Protein 5BVR (pdb70)

Structure (mmCIF, N/CA/C/O backbone):
data_5BVR
#
_entry.id   5BVR
#
_cell.length_a   33.537
_cell.length_b   79.468
_cell.length_c   91.933
_cell.angle_alpha   90.000
_cell.angle_beta   90.000
_cell.angle_gamma   90.000
#
_symmetry.space_group_name_H-M   'P 21 21 21'
#
loop_
_entity.id
_entity.type
_entity.pdbx_description
1 polymer 'Alpha-actinin-like protein 1'
2 non-polymer 'ZINC ION'
3 water water
#
loop_
_atom_site.group_PDB
_atom_site.id
_atom_site.type_symbol
_atom_site.label_atom_id
_atom_site.label_alt_id
_atom_site.label_comp_id
_atom_site.label_asym_id
_atom_site.label_entity_id
_atom_site.label_seq_id
_atom_site.pdbx_PDB_ins_code
_atom_site.Cartn_x
_atom_site.Cartn_y
_atom_site.Cartn_z
_atom_site.occupancy
_atom_site.B_iso_or_equiv
_atom_site.auth_seq_id
_atom_site.auth_comp_id
_atom_site.auth_asym_id
_atom_site.auth_atom_id
_atom_site.pdbx_PDB_model_num
ATOM 1 N N . TRP A 1 8 ? 7.243 -20.283 6.338 1.00 38.66 6 TRP A N 1
ATOM 2 C CA . TRP A 1 8 ? 7.398 -19.890 7.736 1.00 39.36 6 TRP A CA 1
ATOM 3 C C . TRP A 1 8 ? 6.521 -18.675 8.042 1.00 32.59 6 TRP A C 1
ATOM 4 O O . TRP A 1 8 ? 6.388 -17.760 7.222 1.00 31.80 6 TRP A O 1
ATOM 24 N N . GLN A 1 9 ? 5.932 -18.671 9.237 1.00 28.39 7 GLN A N 1
ATOM 25 C CA . GLN A 1 9 ? 5.079 -17.568 9.678 1.00 23.97 7 GLN A CA 1
ATOM 26 C C . GLN A 1 9 ? 5.438 -17.119 11.092 1.00 22.02 7 GLN A C 1
ATOM 27 O O . GLN A 1 9 ? 5.737 -17.941 11.957 1.00 23.60 7 GLN A O 1
ATOM 41 N N . SER A 1 10 ? 5.409 -15.805 11.301 1.00 21.82 8 SER A N 1
ATOM 42 C CA . SER A 1 10 ? 5.764 -15.229 12.603 1.00 19.97 8 SER A CA 1
ATOM 43 C C . SER A 1 10 ? 4.713 -15.582 13.641 1.00 17.44 8 SER A C 1
ATOM 44 O O . SER A 1 10 ? 3.608 -16.021 13.314 1.00 19.97 8 SER A O 1
ATOM 52 N N . VAL A 1 11 ? 5.071 -15.385 14.904 1.00 18.53 9 VAL A N 1
ATOM 53 C CA . VAL A 1 11 ? 4.117 -15.573 15.991 1.00 16.97 9 VAL A CA 1
ATOM 54 C C . VAL A 1 11 ? 2.865 -14.742 15.775 1.00 20.75 9 VAL A C 1
ATOM 55 O O . VAL A 1 11 ? 1.758 -15.237 15.936 1.00 18.54 9 VAL A O 1
ATOM 68 N N . GLN A 1 12 ? 3.037 -13.485 15.409 1.00 17.23 10 GLN A N 1
ATOM 69 C CA . GLN A 1 12 ? 1.898 -12.622 15.227 1.00 15.62 10 GLN A CA 1
ATOM 70 C C . GLN A 1 12 ? 1.048 -13.066 14.048 1.00 17.34 10 GLN A C 1
ATOM 71 O O . GLN A 1 12 ? -0.181 -13.044 14.130 1.00 17.63 10 GLN A O 1
ATOM 85 N N . ASN A 1 13 ? 1.688 -13.427 12.936 1.00 18.29 11 ASN A N 1
ATOM 86 C CA . ASN A 1 13 ? 0.972 -13.954 11.800 1.00 18.58 11 ASN A CA 1
ATOM 87 C C . ASN A 1 13 ? 0.116 -15.146 12.240 1.00 15.72 11 ASN A C 1
ATOM 88 O O . ASN A 1 13 ? -1.115 -15.172 12.007 1.00 17.83 11 ASN A O 1
ATOM 99 N N . ARG A 1 14 ? 0.730 -16.100 12.922 1.00 16.85 12 ARG A N 1
ATOM 100 C CA . ARG A 1 14 ? 0.029 -17.304 13.290 1.00 18.31 12 ARG A CA 1
ATOM 101 C C . ARG A 1 14 ? -1.072 -17.006 14.289 1.00 17.95 12 ARG A C 1
ATOM 102 O O . ARG A 1 14 ? -2.167 -17.544 14.180 1.00 19.52 12 ARG A O 1
ATOM 123 N N . THR A 1 15 ? -0.803 -16.128 15.242 1.00 16.73 13 THR A N 1
ATOM 124 C CA . THR A 1 15 ? -1.790 -15.826 16.269 1.00 16.61 13 THR A CA 1
ATOM 125 C C . THR A 1 15 ? -2.988 -15.100 15.685 1.00 16.54 13 THR A C 1
ATOM 126 O O . THR A 1 15 ? -4.153 -15.427 15.989 1.00 16.96 13 THR A O 1
ATOM 137 N N . PHE A 1 16 ? -2.713 -14.107 14.855 1.00 16.28 14 PHE A N 1
ATOM 138 C CA . PHE A 1 16 ? -3.778 -13.365 14.186 1.00 16.95 14 PHE A CA 1
ATOM 139 C C . PHE A 1 16 ? -4.589 -14.266 13.266 1.00 17.30 14 PHE A C 1
ATOM 140 O O . PHE A 1 16 ? -5.797 -14.089 13.168 1.00 16.75 14 PHE A O 1
ATOM 157 N N . THR A 1 17 ? -3.937 -15.203 12.586 1.00 17.35 15 THR A N 1
ATOM 158 C CA . THR A 1 17 ? -4.651 -16.158 11.734 1.00 16.48 15 THR A CA 1
ATOM 159 C C . THR A 1 17 ? -5.579 -17.009 12.583 1.00 17.55 15 THR A C 1
ATOM 160 O O . THR A 1 17 ? -6.745 -17.202 12.244 1.00 18.89 15 THR A O 1
ATOM 171 N N . LYS A 1 18 ? -5.083 -17.509 13.710 1.00 18.28 16 LYS A N 1
ATOM 172 C CA . LYS A 1 18 ? -5.915 -18.334 14.575 1.00 19.17 16 LYS A CA 1
ATOM 173 C C . LYS A 1 18 ? -7.104 -17.521 15.125 1.00 20.03 16 LYS A C 1
ATOM 174 O O . LYS A 1 18 ? -8.235 -18.037 15.181 1.00 21.06 16 LYS A O 1
ATOM 193 N N . TRP A 1 19 ? -6.870 -16.258 15.491 1.00 18.69 17 TRP A N 1
ATOM 194 C CA . TRP A 1 19 ? -7.934 -15.385 15.974 1.00 17.34 17 TRP A CA 1
ATOM 195 C C . TRP A 1 19 ? -9.002 -15.215 14.872 1.00 16.51 17 TRP A C 1
ATOM 196 O O . TRP A 1 19 ? -10.195 -15.390 15.123 1.00 18.58 17 TRP A O 1
ATOM 217 N N . PHE A 1 20 ? -8.543 -14.924 13.665 1.00 16.10 18 PHE A N 1
ATOM 218 C CA . PHE A 1 20 ? -9.416 -14.714 12.499 1.00 16.25 18 PHE A CA 1
ATOM 219 C C . PHE A 1 20 ? -10.285 -15.964 12.334 1.00 18.80 18 PHE A C 1
ATOM 220 O O . PHE A 1 20 ? -11.511 -15.870 12.161 1.00 20.40 18 PHE A O 1
ATOM 237 N N . ASN A 1 21 ? -9.657 -17.132 12.407 1.00 18.86 19 ASN A N 1
ATOM 238 C CA . ASN A 1 21 ? -10.372 -18.390 12.222 1.00 20.21 19 ASN A CA 1
ATOM 239 C C . ASN A 1 21 ? -11.360 -18.724 13.321 1.00 22.27 19 ASN A C 1
ATOM 240 O O . ASN A 1 21 ? -12.410 -19.312 13.027 1.00 24.69 19 ASN A O 1
ATOM 251 N N . THR A 1 22 ? -11.079 -18.360 14.573 1.00 22.59 20 THR A N 1
ATOM 252 C CA . THR A 1 22 ? -12.096 -18.548 15.608 1.00 22.22 20 THR A CA 1
ATOM 253 C C . THR A 1 22 ? -13.388 -17.792 15.265 1.00 26.80 20 THR A C 1
ATOM 254 O O . THR A 1 22 ? -14.485 -18.241 15.576 1.00 24.50 20 THR A O 1
ATOM 265 N N . LYS A 1 23 ? -13.261 -16.637 14.623 1.00 24.06 21 LYS A N 1
ATOM 266 C CA . LYS A 1 23 ? -14.427 -15.870 14.229 1.00 24.61 21 LYS A CA 1
ATOM 267 C C . LYS A 1 23 ? -15.140 -16.514 13.028 1.00 21.44 21 LYS A C 1
ATOM 268 O O . LYS A 1 23 ? -16.361 -16.779 13.067 1.00 23.15 21 LYS A O 1
ATOM 287 N N . LEU A 1 24 ? -14.384 -16.790 11.974 1.00 21.20 22 LEU A N 1
ATOM 288 C CA . LEU A 1 24 ? -14.942 -17.420 10.782 1.00 19.65 22 LEU A CA 1
ATOM 289 C C . LEU A 1 24 ? -15.617 -18.756 11.097 1.00 25.38 22 LEU A C 1
ATOM 290 O O . LEU A 1 24 ? -16.683 -19.052 10.552 1.00 27.17 22 LEU A O 1
ATOM 306 N N . SER A 1 25 ? -14.999 -19.565 11.955 1.00 25.83 23 SER A N 1
ATOM 307 C CA . SER A 1 25 ? -15.548 -20.880 12.285 1.00 29.92 23 SER A CA 1
ATOM 308 C C . SER A 1 25 ? -16.867 -20.775 13.032 1.00 40.68 23 SER A C 1
ATOM 309 O O . SER A 1 25 ? -17.660 -21.719 13.033 1.00 42.17 23 SER A O 1
ATOM 317 N N . SER A 1 26 ? -17.120 -19.629 13.651 1.00 31.75 24 SER A N 1
ATOM 318 C CA . SER A 1 26 ? -18.389 -19.432 14.342 1.00 37.03 24 SER A CA 1
ATOM 319 C C . SER A 1 26 ? -19.578 -19.438 13.364 1.00 45.58 24 SER A C 1
ATOM 320 O O . SER A 1 26 ? -20.735 -19.493 13.785 1.00 49.65 24 SER A O 1
ATOM 328 N N . ARG A 1 27 ? -19.287 -19.403 12.064 1.00 38.98 25 ARG A N 1
ATOM 329 C CA . ARG A 1 27 ? -20.313 -19.489 11.023 1.00 37.12 25 ARG A CA 1
ATOM 330 C C . ARG A 1 27 ? -19.938 -20.514 9.950 1.00 37.23 25 ARG A C 1
ATOM 331 O O . ARG A 1 27 ? -20.402 -20.434 8.810 1.00 36.17 25 ARG A O 1
ATOM 352 N N . ASP A 1 28 ? -19.103 -21.478 10.333 1.00 38.41 26 ASP A N 1
ATOM 353 C CA . ASP A 1 28 ? -18.707 -22.569 9.443 1.00 45.14 26 ASP A CA 1
ATOM 354 C C . ASP A 1 28 ? -18.155 -22.064 8.122 1.00 41.15 26 ASP A C 1
ATOM 355 O O . ASP A 1 28 ? -18.370 -22.680 7.072 1.00 37.14 26 ASP A O 1
ATOM 363 N N . LEU A 1 29 ? -17.457 -20.933 8.166 1.00 34.38 27 LEU A N 1
ATOM 364 C CA . LEU A 1 29 ? -16.867 -20.359 6.962 1.00 34.61 27 LEU A CA 1
ATOM 365 C C . LEU A 1 29 ? -15.487 -20.967 6.728 1.00 34.17 27 LEU A C 1
ATOM 366 O O . LEU A 1 29 ? -14.882 -21.482 7.667 1.00 32.53 27 LEU A O 1
ATOM 382 N N . PRO A 1 30 ? -14.993 -20.914 5.479 1.00 32.83 28 PRO A N 1
ATOM 383 C CA . PRO A 1 30 ? -13.660 -21.457 5.196 1.00 37.28 28 PRO A CA 1
ATOM 384 C C . PRO A 1 30 ? -12.599 -20.693 5.970 1.00 36.30 28 PRO A C 1
ATOM 385 O O . PRO A 1 30 ? -12.792 -19.515 6.244 1.00 30.24 28 PRO A O 1
ATOM 396 N N . SER A 1 31 ? -11.511 -21.367 6.320 1.00 29.03 29 SER A N 1
ATOM 397 C CA . SER A 1 31 ? -10.441 -20.745 7.095 1.00 28.14 29 SER A CA 1
ATOM 398 C C . SER A 1 31 ? -9.405 -19.983 6.276 1.00 24.73 29 SER A C 1
ATOM 399 O O . SER A 1 31 ? -9.240 -20.154 5.067 1.00 28.66 29 SER A O 1
ATOM 407 N N . VAL A 1 32 ? -8.700 -19.123 6.994 1.00 20.49 30 VAL A N 1
ATOM 408 C CA . VAL A 1 32 ? -7.506 -18.481 6.504 1.00 21.60 30 VAL A CA 1
ATOM 409 C C . VAL A 1 32 ? -6.342 -19.430 6.787 1.00 20.73 30 VAL A C 1
ATOM 410 O O . VAL A 1 32 ? -6.202 -19.914 7.911 1.00 23.60 30 VAL A O 1
ATOM 423 N N . PHE A 1 33 ? -5.516 -19.668 5.777 1.00 23.48 31 PHE A N 1
ATOM 424 C CA . PHE A 1 33 ? -4.297 -20.460 5.955 1.00 27.41 31 PHE A CA 1
ATOM 425 C C . PHE A 1 33 ? -3.054 -19.611 5.736 1.00 27.29 31 PHE A C 1
ATOM 426 O O . PHE A 1 33 ? -2.000 -19.867 6.333 1.00 27.76 31 PHE A O 1
ATOM 443 N N . ASP A 1 34 ? -3.187 -18.589 4.899 1.00 21.96 32 ASP A N 1
ATOM 444 C CA . ASP A 1 34 ? -2.077 -17.713 4.545 1.00 23.80 32 ASP A CA 1
ATOM 445 C C . ASP A 1 34 ? -2.585 -16.299 4.334 1.00 25.48 32 ASP A C 1
ATOM 446 O O . ASP A 1 34 ? -3.227 -15.999 3.317 1.00 24.81 32 ASP A O 1
ATOM 455 N N . LEU A 1 35 ? -2.313 -15.430 5.304 1.00 25.78 33 LEU A N 1
ATOM 456 C CA . LEU A 1 35 ? -2.784 -14.052 5.226 1.00 23.75 33 LEU A CA 1
ATOM 457 C C . LEU A 1 35 ? -2.198 -13.273 4.055 1.00 25.83 33 LEU A C 1
ATOM 458 O O . LEU A 1 35 ? -2.718 -12.212 3.722 1.00 30.53 33 LEU A O 1
ATOM 474 N N . ARG A 1 36 ? -1.151 -13.786 3.424 1.00 33.82 34 ARG A N 1
ATOM 475 C CA . ARG A 1 36 ? -0.599 -13.123 2.244 1.00 34.25 34 ARG A CA 1
ATOM 476 C C . ARG A 1 36 ? -1.530 -13.240 1.055 1.00 40.34 34 ARG A C 1
ATOM 477 O O . ARG A 1 36 ? -1.530 -12.376 0.175 1.00 45.06 34 ARG A O 1
ATOM 497 N N . LYS A 1 37 ? -2.316 -14.310 1.024 1.00 27.10 35 LYS A N 1
ATOM 498 C CA . LYS A 1 37 ? -3.098 -14.631 -0.161 1.00 24.41 35 LYS A CA 1
ATOM 499 C C . LYS A 1 37 ? -4.592 -14.699 0.093 1.00 22.99 35 LYS A C 1
ATOM 500 O O . LYS A 1 37 ? -5.386 -14.335 -0.773 1.00 26.91 35 LYS A O 1
ATOM 518 N N . ASP A 1 38 ? -4.983 -15.154 1.283 1.00 23.12 36 ASP A N 1
ATOM 519 C CA . ASP A 1 38 ? -6.368 -15.595 1.478 1.00 22.01 36 ASP A CA 1
ATOM 520 C C . ASP A 1 38 ? -7.374 -14.463 1.697 1.00 24.56 36 ASP A C 1
ATOM 521 O O . ASP A 1 38 ? -8.576 -14.707 1.710 1.00 26.13 36 ASP A O 1
ATOM 530 N N . LEU A 1 39 ? -6.898 -13.236 1.874 1.00 19.84 37 LEU A N 1
ATOM 531 C CA . LEU A 1 39 ? -7.790 -12.085 2.006 1.00 20.42 37 LEU A CA 1
ATOM 532 C C . LEU A 1 39 ? -7.890 -11.280 0.719 1.00 19.49 37 LEU A C 1
ATOM 533 O O . LEU A 1 39 ? -8.614 -10.299 0.679 1.00 19.79 37 LEU A O 1
ATOM 549 N N . SER A 1 40 ? -7.140 -11.670 -0.302 1.00 21.88 38 SER A N 1
ATOM 550 C CA . SER A 1 40 ? -6.990 -10.844 -1.494 1.00 20.36 38 SER A CA 1
ATOM 551 C C . SER A 1 40 ? -8.262 -10.533 -2.245 1.00 21.19 38 SER A C 1
ATOM 552 O O . SER A 1 40 ? -8.336 -9.475 -2.847 1.00 23.41 38 SER A O 1
ATOM 560 N N . ASP A 1 41 ? -9.269 -11.401 -2.177 1.00 19.48 39 ASP A N 1
ATOM 561 C CA . ASP A 1 41 ? -10.526 -11.124 -2.883 1.00 21.25 39 ASP A CA 1
ATOM 562 C C . ASP A 1 41 ? -11.570 -10.399 -2.038 1.00 19.49 39 ASP A C 1
ATOM 563 O O . ASP A 1 41 ? -12.695 -10.148 -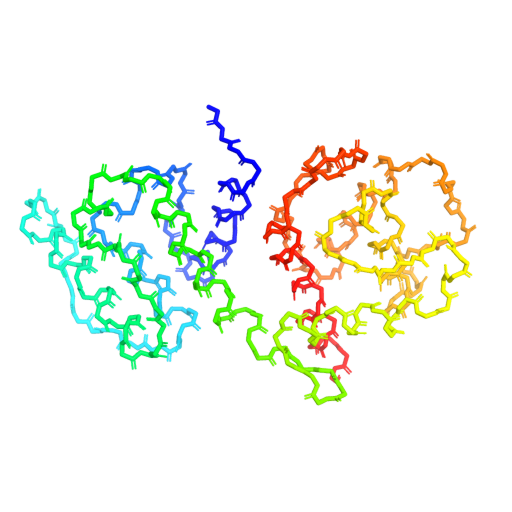2.499 1.00 19.95 39 ASP A O 1
ATOM 572 N N . GLY A 1 42 ? -11.211 -10.074 -0.799 1.00 18.15 40 GLY A N 1
ATOM 573 C CA . GLY A 1 42 ? -12.065 -9.278 0.065 1.00 19.64 40 GLY A CA 1
ATOM 574 C C . GLY A 1 42 ? -13.156 -10.021 0.806 1.00 18.14 40 GLY A C 1
ATOM 575 O O . GLY A 1 42 ? -13.744 -9.448 1.730 1.00 17.68 40 GLY A O 1
ATOM 579 N N . ILE A 1 43 ? -13.426 -11.272 0.445 1.00 18.48 41 ILE A N 1
ATOM 580 C CA . ILE A 1 43 ? -14.621 -11.943 0.956 1.00 17.93 41 ILE A CA 1
ATOM 581 C C . ILE A 1 43 ? -14.484 -12.276 2.449 1.00 18.65 41 ILE A C 1
ATOM 582 O O . ILE A 1 43 ? -15.393 -12.006 3.228 1.00 19.98 41 ILE A O 1
ATOM 598 N N . LEU A 1 44 ? -13.361 -12.871 2.846 1.00 17.94 42 LEU A N 1
ATOM 599 C CA . LEU A 1 44 ? -13.215 -13.269 4.248 1.00 18.21 42 LEU A CA 1
ATOM 600 C C . LEU A 1 44 ? -13.110 -12.058 5.161 1.00 18.70 42 LEU A C 1
ATOM 601 O O . LEU A 1 44 ? -13.565 -12.093 6.311 1.00 18.76 42 LEU A O 1
ATOM 617 N N . LEU A 1 45 ? -12.524 -10.977 4.659 1.00 18.52 43 LEU A N 1
ATOM 618 C CA . LEU A 1 45 ? -12.492 -9.742 5.429 1.00 18.03 43 LEU A CA 1
ATOM 619 C C . LEU A 1 45 ? -13.909 -9.206 5.646 1.00 16.59 43 LEU A C 1
ATOM 620 O O . LEU A 1 45 ? -14.296 -8.856 6.751 1.00 17.96 43 LEU A O 1
ATOM 636 N N . ILE A 1 46 ? -14.718 -9.166 4.599 1.00 16.89 44 ILE A N 1
ATOM 637 C CA . ILE A 1 46 ? -16.095 -8.729 4.770 1.00 18.66 44 ILE A CA 1
ATOM 638 C C . ILE A 1 46 ? -16.832 -9.608 5.764 1.00 19.08 44 ILE A C 1
ATOM 639 O O . ILE A 1 46 ? -17.512 -9.102 6.665 1.00 20.72 44 ILE A O 1
ATOM 655 N N . GLN A 1 47 ? -16.702 -10.919 5.606 1.00 20.48 45 GLN A N 1
ATOM 656 C CA . GLN A 1 47 ? -17.371 -11.841 6.507 1.00 22.94 45 GLN A CA 1
ATOM 657 C C . GLN A 1 47 ? -16.878 -11.673 7.950 1.00 20.33 45 GLN A C 1
ATOM 658 O O . GLN A 1 47 ? -17.694 -11.668 8.881 1.00 22.67 45 GLN A O 1
ATOM 672 N N . LEU A 1 48 ? -15.573 -11.535 8.152 1.00 18.22 46 LEU A N 1
ATOM 673 C CA . LEU A 1 48 ? -15.042 -11.238 9.487 1.00 16.87 46 LEU A CA 1
ATOM 674 C C . LEU A 1 48 ? -15.736 -10.016 10.097 1.00 20.52 46 LEU A C 1
ATOM 675 O O . LEU A 1 48 ? -16.188 -10.044 11.250 1.00 21.23 46 LEU A O 1
ATOM 691 N N . LEU A 1 49 ? -15.834 -8.942 9.323 1.00 18.56 47 LEU A N 1
ATOM 692 C CA . LEU A 1 49 ? -16.398 -7.694 9.813 1.00 19.95 47 LEU A CA 1
ATOM 693 C C . LEU A 1 49 ? -17.865 -7.855 10.209 1.00 21.98 47 LEU A C 1
ATOM 694 O O . LEU A 1 49 ? -18.301 -7.305 11.217 1.00 24.25 47 LEU A O 1
ATOM 710 N N . GLU A 1 50 ? -18.617 -8.631 9.442 1.00 18.50 48 GLU A N 1
ATOM 711 C CA . GLU A 1 50 ? -20.013 -8.886 9.786 1.00 23.61 48 GLU A CA 1
ATOM 712 C C . GLU A 1 50 ? -20.096 -9.582 11.142 1.00 25.49 48 GLU A C 1
ATOM 713 O O . GLU A 1 50 ? -20.956 -9.260 11.963 1.00 26.06 48 GLU A O 1
ATOM 725 N N . ILE A 1 51 ? -19.175 -10.509 11.374 1.00 21.21 49 ILE A N 1
ATOM 726 C CA . ILE A 1 51 ? -19.149 -11.307 12.593 1.00 21.37 49 ILE A CA 1
ATOM 727 C C . ILE A 1 51 ? -18.757 -10.483 13.813 1.00 22.06 49 ILE A C 1
ATOM 728 O O . ILE A 1 51 ? -19.475 -10.459 14.828 1.00 28.35 49 ILE A O 1
ATOM 744 N N . ILE A 1 52 ? -17.610 -9.821 13.749 1.00 20.59 50 ILE A N 1
ATOM 745 C CA . ILE A 1 52 ? -17.123 -9.091 14.916 1.00 20.61 50 ILE A CA 1
ATOM 746 C C . ILE A 1 52 ? -17.857 -7.767 15.116 1.00 25.40 50 ILE A C 1
ATOM 747 O O . ILE A 1 52 ? -17.918 -7.255 16.241 1.00 26.95 50 ILE A O 1
ATOM 763 N N . GLY A 1 53 ? -18.401 -7.222 14.036 1.00 23.50 51 GLY A N 1
ATOM 764 C CA . GLY A 1 53 ? -19.146 -5.976 14.072 1.00 25.53 51 GLY A CA 1
ATOM 765 C C . GLY A 1 53 ? -20.648 -6.147 14.288 1.00 26.11 51 GLY A C 1
ATOM 766 O O . GLY A 1 53 ? -21.337 -5.158 14.498 1.00 31.03 51 GLY A O 1
ATOM 770 N N . ASP A 1 54 ? -21.144 -7.383 14.218 1.00 24.26 52 ASP A N 1
ATOM 771 C CA . ASP A 1 54 ? -22.579 -7.669 14.403 1.00 26.27 52 ASP A CA 1
ATOM 772 C C . ASP A 1 54 ? -23.411 -6.830 13.446 1.00 27.31 52 ASP A C 1
ATOM 773 O O . ASP A 1 54 ? -24.400 -6.195 13.821 1.00 32.29 52 ASP A O 1
ATOM 782 N N . GLU A 1 55 ? -23.016 -6.835 12.184 1.00 27.53 53 GLU A N 1
ATOM 783 C CA . GLU A 1 55 ? -23.762 -6.101 11.170 1.00 33.73 53 GLU A CA 1
ATOM 784 C C . GLU A 1 55 ? -23.779 -6.825 9.841 1.00 37.15 53 GLU A C 1
ATOM 785 O O . GLU A 1 55 ? -22.874 -7.570 9.508 1.00 29.99 53 GLU A O 1
ATOM 797 N N . ASN A 1 56 ? -24.835 -6.592 9.084 1.00 31.37 54 ASN A N 1
ATOM 798 C CA . ASN A 1 56 ? -24.939 -7.099 7.738 1.00 33.77 54 ASN A CA 1
ATOM 799 C C . ASN A 1 56 ? -24.373 -6.050 6.811 1.00 33.40 54 ASN A C 1
ATOM 800 O O . ASN A 1 56 ? -24.918 -4.951 6.711 1.00 35.51 54 ASN A O 1
ATOM 811 N N . LEU A 1 57 ? -23.276 -6.383 6.138 1.00 29.35 55 LEU A N 1
ATOM 812 C CA . LEU A 1 57 ? -22.611 -5.435 5.252 1.00 30.07 55 LEU A CA 1
ATOM 813 C C . LEU A 1 57 ? -23.251 -5.429 3.855 1.00 29.75 55 LEU A C 1
ATOM 814 O O . LEU A 1 57 ? -22.830 -4.675 2.995 1.00 35.05 55 LEU A O 1
ATOM 830 N N . GLY A 1 58 ? -24.263 -6.265 3.633 1.00 29.56 56 GLY A N 1
ATOM 831 C CA . GLY A 1 58 ? -24.995 -6.245 2.378 1.00 32.64 56 GLY A CA 1
ATOM 832 C C . GLY A 1 58 ? -24.297 -6.967 1.237 1.00 35.71 56 GLY A C 1
ATOM 833 O O . GLY A 1 58 ? -23.474 -7.853 1.451 1.00 35.23 56 GLY A O 1
ATOM 837 N N . ARG A 1 59 ? -24.625 -6.593 0.007 1.00 28.83 57 ARG A N 1
ATOM 838 C CA . ARG A 1 59 ? -24.157 -7.366 -1.130 1.00 34.07 57 ARG A CA 1
ATOM 839 C C . ARG A 1 59 ? -22.708 -7.046 -1.495 1.00 27.39 57 ARG A C 1
ATOM 840 O O . ARG A 1 59 ? -22.218 -5.942 -1.293 1.00 28.02 57 ARG A O 1
ATOM 861 N N . TYR A 1 60 ? -22.016 -8.056 -1.990 1.00 25.89 58 TYR A N 1
ATOM 862 C CA . TYR A 1 60 ? -20.650 -7.884 -2.469 1.00 21.79 58 TYR A CA 1
ATOM 863 C C . TYR A 1 60 ? -20.418 -8.942 -3.520 1.00 23.77 58 TYR A C 1
ATOM 864 O O . TYR A 1 60 ? -21.308 -9.752 -3.792 1.00 28.48 58 TYR A O 1
ATOM 882 N N . ASN A 1 61 ? -19.253 -8.919 -4.155 1.00 24.39 59 ASN A N 1
ATOM 883 C CA . ASN A 1 61 ? -18.969 -9.833 -5.253 1.00 21.75 59 ASN A CA 1
ATOM 884 C C . ASN A 1 61 ? -18.535 -11.180 -4.692 1.00 25.32 59 ASN A C 1
ATOM 885 O O . ASN A 1 61 ? -17.472 -11.289 -4.103 1.00 23.15 59 ASN A O 1
ATOM 896 N N . ARG A 1 62 ? -19.359 -12.206 -4.870 1.00 27.28 60 ARG A N 1
ATOM 897 C CA . ARG A 1 62 ? -19.074 -13.521 -4.298 1.00 26.53 60 ARG A CA 1
ATOM 898 C C . ARG A 1 62 ? -18.237 -14.411 -5.231 1.00 24.96 60 ARG A C 1
ATOM 899 O O . ARG A 1 62 ? -17.769 -15.474 -4.811 1.00 32.47 60 ARG A O 1
ATOM 920 N N . ASN A 1 63 ? -18.049 -13.975 -6.477 1.00 31.36 61 ASN A N 1
ATOM 921 C CA . ASN A 1 63 ? -17.174 -14.652 -7.428 1.00 33.87 61 ASN A CA 1
ATOM 922 C C . ASN A 1 63 ? -16.250 -13.630 -8.088 1.00 34.44 61 ASN A C 1
ATOM 923 O O . ASN A 1 63 ? -16.315 -13.401 -9.292 1.00 34.11 61 ASN A O 1
ATOM 934 N N . PRO A 1 64 ? -15.379 -12.997 -7.294 1.00 24.47 62 PRO A N 1
ATOM 935 C CA . PRO A 1 64 ? -14.587 -11.859 -7.771 1.00 28.29 62 PRO A CA 1
ATOM 936 C C . PRO A 1 64 ? -13.361 -12.313 -8.542 1.00 34.37 62 PRO A C 1
ATOM 937 O O . PRO A 1 64 ? -12.214 -12.141 -8.108 1.00 29.98 62 PRO A O 1
ATOM 948 N N . ARG A 1 65 ? -13.640 -12.880 -9.709 1.00 35.03 63 ARG A N 1
ATOM 949 C CA . ARG A 1 65 ? -12.622 -13.430 -10.575 1.00 37.61 63 ARG A CA 1
ATOM 950 C C . ARG A 1 65 ? -11.732 -12.337 -11.163 1.00 38.29 63 ARG A C 1
ATOM 951 O O . ARG A 1 65 ? -10.543 -12.551 -11.380 1.00 43.76 63 ARG A O 1
ATOM 972 N N . MET A 1 66 ? -12.308 -11.163 -11.402 1.00 30.13 64 MET A N 1
ATOM 973 C CA A MET A 1 66 ? -11.590 -10.035 -11.980 0.54 29.69 64 MET A CA 1
ATOM 974 C CA B MET A 1 66 ? -11.547 -10.067 -11.976 0.46 29.6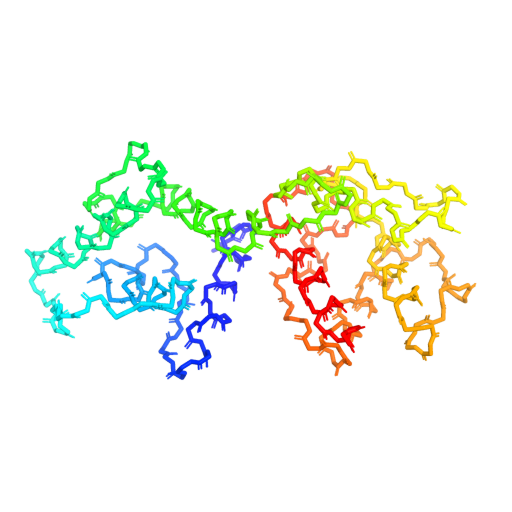3 64 MET A CA 1
ATOM 975 C C . MET A 1 66 ? -11.051 -9.120 -10.893 1.00 26.02 64 MET A C 1
ATOM 976 O O . MET A 1 66 ? -11.715 -8.921 -9.863 1.00 24.49 64 MET A O 1
ATOM 1003 N N . ARG A 1 67 ? -9.870 -8.552 -11.125 1.00 25.30 65 ARG A N 1
ATOM 1004 C CA . ARG A 1 67 ? -9.253 -7.649 -10.150 1.00 23.41 65 ARG A CA 1
ATOM 1005 C C . ARG A 1 67 ? -10.184 -6.507 -9.721 1.00 19.34 65 ARG A C 1
ATOM 1006 O O . ARG A 1 67 ? -10.209 -6.170 -8.528 1.00 19.89 65 ARG A O 1
ATOM 1027 N N . VAL A 1 68 ? -10.965 -5.944 -10.643 1.00 21.92 66 VAL A N 1
ATOM 1028 C CA . VAL A 1 68 ? -11.831 -4.821 -10.303 1.00 18.87 66 VAL A CA 1
ATOM 1029 C C . VAL A 1 68 ? -12.792 -5.192 -9.161 1.00 20.82 66 VAL A C 1
ATOM 1030 O O . VAL A 1 68 ? -13.092 -4.376 -8.299 1.00 19.48 66 VAL A O 1
ATOM 1043 N N . HIS A 1 69 ? -13.252 -6.432 -9.159 1.00 20.84 67 HIS A N 1
ATOM 1044 C CA . HIS A 1 69 ? -14.229 -6.874 -8.160 1.00 20.57 67 HIS A CA 1
ATOM 1045 C C . HIS A 1 69 ? -13.585 -7.203 -6.827 1.00 20.90 67 HIS A C 1
ATOM 1046 O O . HIS A 1 69 ? -14.218 -7.058 -5.788 1.00 20.84 67 HIS A O 1
ATOM 1060 N N . ARG A 1 70 ? -12.320 -7.611 -6.844 1.00 20.05 68 ARG A N 1
ATOM 1061 C CA . ARG A 1 70 ? -11.595 -7.824 -5.596 1.00 18.30 68 ARG A CA 1
ATOM 1062 C C . ARG A 1 70 ? -11.351 -6.478 -4.947 1.00 19.50 68 ARG A C 1
ATOM 1063 O O . ARG A 1 70 ? -11.537 -6.317 -3.741 1.00 18.68 68 ARG A O 1
ATOM 1084 N N . LEU A 1 71 ? -10.915 -5.501 -5.732 1.00 19.16 69 LEU A N 1
ATOM 1085 C CA . LEU A 1 71 ? -10.744 -4.161 -5.217 1.00 16.24 69 LEU A CA 1
ATOM 1086 C C . LEU A 1 71 ? -12.062 -3.613 -4.665 1.00 15.26 69 LEU A C 1
ATOM 1087 O O . LEU A 1 71 ? -12.076 -3.025 -3.591 1.00 18.19 69 LEU A O 1
ATOM 1103 N N . GLU A 1 72 ? -13.171 -3.847 -5.361 1.00 17.43 70 GLU A N 1
ATOM 1104 C CA . GLU A 1 72 ? -14.467 -3.384 -4.874 1.00 16.91 70 GLU A CA 1
ATOM 1105 C C . GLU A 1 72 ? -14.783 -3.980 -3.509 1.00 16.98 70 GLU A C 1
ATOM 1106 O O . GLU A 1 72 ? -15.229 -3.268 -2.596 1.00 20.48 70 GLU A O 1
ATOM 1118 N N . ASN A 1 73 ? -14.569 -5.287 -3.375 1.00 18.20 71 ASN A N 1
ATOM 1119 C CA . ASN A 1 73 ? -14.829 -5.964 -2.105 1.00 17.14 71 ASN A CA 1
ATOM 1120 C C . ASN A 1 73 ? -13.962 -5.404 -0.998 1.00 17.25 71 ASN A C 1
ATOM 1121 O O . ASN A 1 73 ? -14.451 -5.089 0.081 1.00 17.55 71 ASN A O 1
ATOM 1132 N N . VAL A 1 74 ? -12.671 -5.265 -1.259 1.00 16.92 72 VAL A N 1
ATOM 1133 C CA . VAL A 1 74 ? -11.796 -4.791 -0.214 1.00 15.84 72 VAL A CA 1
ATOM 1134 C C . VAL A 1 74 ? -12.142 -3.345 0.167 1.00 16.27 72 VAL A C 1
ATOM 1135 O O . VAL A 1 74 ? -12.120 -2.984 1.351 1.00 16.62 72 VAL A O 1
ATOM 1148 N N . ASN A 1 75 ? -12.452 -2.525 -0.834 1.00 17.77 73 ASN A N 1
ATOM 1149 C CA . ASN A 1 75 ? -12.806 -1.143 -0.586 1.00 16.72 73 ASN A CA 1
ATOM 1150 C C . ASN A 1 75 ? -14.069 -1.074 0.291 1.00 19.38 73 ASN A C 1
ATOM 1151 O O . ASN A 1 75 ? -14.149 -0.248 1.193 1.00 19.49 73 ASN A O 1
ATOM 1162 N N . LYS A 1 76 ? -15.031 -1.960 0.038 1.00 18.21 74 LYS A N 1
ATOM 1163 C CA . LYS A 1 76 ? -16.225 -2.048 0.889 1.00 18.62 74 LYS A CA 1
ATOM 1164 C C . LYS A 1 76 ? -15.835 -2.289 2.346 1.00 19.12 74 LYS A C 1
ATOM 1165 O O . LYS A 1 76 ? -16.328 -1.619 3.253 1.00 20.21 74 LYS A O 1
ATOM 1184 N N . ALA A 1 77 ? -14.934 -3.238 2.564 1.00 17.08 75 ALA A N 1
ATOM 1185 C CA . ALA A 1 77 ? -14.468 -3.542 3.913 1.00 16.08 75 ALA A CA 1
ATOM 1186 C C . ALA A 1 77 ? -13.787 -2.344 4.554 1.00 17.91 75 ALA A C 1
ATOM 1187 O O . ALA A 1 77 ? -14.047 -2.027 5.714 1.00 17.52 75 ALA A O 1
ATOM 1194 N N . LEU A 1 78 ? -12.884 -1.710 3.812 1.00 16.27 76 LEU A N 1
ATOM 1195 C CA . LEU A 1 78 ? -12.126 -0.597 4.363 1.00 18.31 76 LEU A CA 1
ATOM 1196 C C . LEU A 1 78 ? -13.047 0.563 4.681 1.00 18.18 76 LEU A C 1
ATOM 1197 O O . LEU A 1 78 ? -12.882 1.211 5.717 1.00 19.02 76 LEU A O 1
ATOM 1213 N N . GLU A 1 79 ? -14.029 0.807 3.825 1.00 19.97 77 GLU A N 1
ATOM 1214 C CA . GLU A 1 79 ? -14.954 1.896 4.079 1.00 20.79 77 GLU A CA 1
ATOM 1215 C C . GLU A 1 79 ? -15.769 1.602 5.335 1.00 23.60 77 GLU A C 1
ATOM 1216 O O . GLU A 1 79 ? -16.007 2.516 6.137 1.00 23.71 77 GLU A O 1
ATOM 1228 N N . TYR A 1 80 ? -16.163 0.343 5.545 1.00 19.33 78 TYR A N 1
ATOM 1229 C CA . TYR A 1 80 ? -16.881 -0.016 6.776 1.00 20.46 78 TYR A CA 1
ATOM 1230 C C . TYR A 1 80 ? -16.008 0.266 8.007 1.00 22.57 78 TYR A C 1
ATOM 1231 O O . TYR A 1 80 ? -16.448 0.879 8.985 1.00 22.23 78 TYR A O 1
ATOM 1249 N N . ILE A 1 81 ? -14.760 -0.175 7.947 1.00 17.68 79 ILE A N 1
ATOM 1250 C CA . ILE A 1 81 ? -13.824 0.039 9.048 1.00 18.34 79 ILE A CA 1
ATOM 1251 C C . ILE A 1 81 ? -13.655 1.531 9.370 1.00 19.04 79 ILE A C 1
ATOM 1252 O O . ILE A 1 81 ? -13.731 1.951 10.548 1.00 21.13 79 ILE A O 1
ATOM 1268 N N . LYS A 1 82 ? -13.503 2.337 8.329 1.00 22.72 80 LYS A N 1
ATOM 1269 C CA . LYS A 1 82 ? -13.393 3.781 8.491 1.00 24.38 80 LYS A CA 1
ATOM 1270 C C . LYS A 1 82 ? -14.664 4.366 9.101 1.00 29.18 80 LYS A C 1
ATOM 1271 O O . LYS A 1 82 ? -14.596 5.240 9.968 1.00 27.60 80 LYS A O 1
ATOM 1289 N N . SER A 1 83 ? -15.819 3.879 8.648 1.00 25.00 81 SER A N 1
ATOM 1290 C CA . SER A 1 83 ? -17.112 4.374 9.134 1.00 29.24 81 SER A CA 1
ATOM 1291 C C . SER A 1 83 ? -17.291 4.177 10.636 1.00 36.26 81 SER A C 1
ATOM 1292 O O . SER A 1 83 ? -18.083 4.881 11.271 1.00 33.32 81 SER A O 1
ATOM 1300 N N . LYS A 1 84 ? -16.564 3.216 11.195 1.00 28.60 82 LYS A N 1
ATOM 1301 C CA . LYS A 1 84 ? -16.602 2.938 12.629 1.00 28.68 82 LYS A CA 1
ATOM 1302 C C . LYS A 1 84 ? -15.522 3.704 13.391 1.00 29.33 82 LYS A C 1
ATOM 1303 O O . LYS A 1 84 ? -15.307 3.455 14.572 1.00 36.85 82 LYS A O 1
ATOM 1322 N N . GLY A 1 85 ? -14.848 4.633 12.723 1.00 24.80 83 GLY A N 1
ATOM 1323 C CA . GLY A 1 85 ? -13.851 5.472 13.366 1.00 26.67 83 GLY A CA 1
ATOM 1324 C C . GLY A 1 85 ? -12.494 4.844 13.598 1.00 31.39 83 GLY A C 1
ATOM 1325 O O . GLY A 1 85 ? -11.707 5.346 14.404 1.00 33.70 83 GLY A O 1
ATOM 1329 N N . MET A 1 86 ? -12.195 3.761 12.888 1.00 24.39 84 MET A N 1
ATOM 1330 C CA . MET A 1 86 ? -10.890 3.137 13.011 1.00 28.14 84 MET A CA 1
ATOM 1331 C C . MET A 1 86 ? -9.951 3.705 11.993 1.00 31.76 84 MET A C 1
ATOM 1332 O O . MET A 1 86 ? -10.342 3.901 10.835 1.00 29.81 84 MET A O 1
ATOM 1346 N N . PRO A 1 87 ? -8.684 3.904 12.393 1.00 40.38 85 PRO A N 1
ATOM 1347 C CA . PRO A 1 87 ? -7.659 4.425 11.484 1.00 43.67 85 PRO A CA 1
ATOM 1348 C C . PRO A 1 87 ? -7.311 3.421 10.399 1.00 43.50 85 PRO A C 1
ATOM 1349 O O . PRO A 1 87 ? -7.078 2.252 10.716 1.00 50.22 85 PRO A O 1
ATOM 1360 N N . LEU A 1 88 ? -7.300 3.861 9.148 1.00 33.13 86 LEU A N 1
ATOM 1361 C CA . LEU A 1 88 ? -6.694 3.081 8.077 1.00 36.81 86 LEU A CA 1
ATOM 1362 C C . LEU A 1 88 ? -5.515 3.862 7.540 1.00 53.53 86 LEU A C 1
ATOM 1363 O O . LEU A 1 88 ? -5.454 4.226 6.364 1.00 55.68 86 LEU A O 1
ATOM 1379 N N . THR A 1 89 ? -4.587 4.117 8.454 1.00 53.92 87 THR A N 1
ATOM 1380 C CA . THR A 1 89 ? -3.362 4.829 8.159 1.00 55.47 87 THR A CA 1
ATOM 1381 C C . THR A 1 89 ? -2.538 4.069 7.131 1.00 47.37 87 THR A C 1
ATOM 1382 O O . THR A 1 89 ? -2.048 2.971 7.394 1.00 40.15 87 THR A O 1
ATOM 1393 N N . ASN A 1 90 ? -2.413 4.658 5.948 1.00 41.06 88 ASN A N 1
ATOM 1394 C CA . ASN A 1 90 ? -1.507 4.145 4.933 1.00 47.04 88 ASN A CA 1
ATOM 1395 C C . ASN A 1 90 ? -1.867 2.736 4.441 1.00 41.05 88 ASN A C 1
ATOM 1396 O O . ASN A 1 90 ? -0.984 1.941 4.141 1.00 44.61 88 ASN A O 1
ATOM 1407 N N . ILE A 1 91 ? -3.159 2.428 4.355 1.00 28.74 89 ILE A N 1
ATOM 1408 C CA . ILE A 1 91 ? -3.586 1.196 3.696 1.00 23.44 89 ILE A CA 1
ATOM 1409 C C . ILE A 1 91 ? -4.690 1.485 2.684 1.00 25.04 89 ILE A C 1
ATOM 1410 O O . ILE A 1 91 ? -5.616 2.245 2.954 1.00 29.85 89 ILE A O 1
ATOM 1426 N N . GLY A 1 92 ? -4.587 0.878 1.509 1.00 21.50 90 GLY A N 1
ATOM 1427 C CA . GLY A 1 92 ? -5.615 1.021 0.498 1.00 23.74 90 GLY A CA 1
ATOM 1428 C C . GLY A 1 92 ? -5.940 -0.356 -0.024 1.00 19.10 90 GLY A C 1
ATOM 1429 O O . GLY A 1 92 ? -5.266 -1.315 0.308 1.00 18.40 90 GLY A O 1
ATOM 1433 N N . PRO A 1 93 ? -6.987 -0.464 -0.840 1.00 18.30 91 PRO A N 1
ATOM 1434 C CA . PRO A 1 93 ? -7.449 -1.782 -1.291 1.00 18.61 91 PRO A CA 1
ATOM 1435 C C . PRO A 1 93 ? -6.382 -2.635 -1.977 1.00 19.18 91 PRO A C 1
ATOM 1436 O O . PRO A 1 93 ? -6.359 -3.845 -1.766 1.00 19.42 91 PRO A O 1
ATOM 1447 N N . ALA A 1 94 ? -5.538 -2.022 -2.801 1.00 18.81 92 ALA A N 1
ATOM 1448 C CA . ALA A 1 94 ? -4.536 -2.785 -3.526 1.00 18.01 92 ALA A CA 1
ATOM 1449 C C . ALA A 1 94 ? -3.514 -3.407 -2.574 1.00 17.08 92 ALA A C 1
ATOM 1450 O O . ALA A 1 94 ? -2.948 -4.467 -2.877 1.00 18.74 92 ALA A O 1
ATOM 1457 N N . ASP A 1 95 ? -3.296 -2.788 -1.414 1.00 19.55 93 ASP A N 1
ATOM 1458 C CA . ASP A 1 95 ? -2.362 -3.357 -0.447 1.00 18.80 93 ASP A CA 1
ATOM 1459 C C . ASP A 1 95 ? -2.843 -4.718 0.037 1.00 19.12 93 ASP A C 1
ATOM 1460 O O . ASP A 1 95 ? -2.044 -5.614 0.354 1.00 20.71 93 ASP A O 1
ATOM 1469 N N . ILE A 1 96 ? -4.162 -4.873 0.131 1.00 18.07 94 ILE A N 1
ATOM 1470 C CA . ILE A 1 96 ? -4.749 -6.133 0.552 1.00 17.46 94 ILE A CA 1
ATOM 1471 C C . ILE A 1 96 ? -4.834 -7.107 -0.625 1.00 18.39 94 ILE A C 1
ATOM 1472 O O . ILE A 1 96 ? -4.437 -8.263 -0.506 1.00 18.68 94 ILE A O 1
ATOM 1488 N N . VAL A 1 97 ? -5.344 -6.631 -1.762 1.00 18.11 95 VAL A N 1
ATOM 1489 C CA . VAL A 1 97 ? -5.450 -7.468 -2.957 1.00 18.60 95 VAL A CA 1
ATOM 1490 C C . VAL A 1 97 ? -4.087 -8.064 -3.324 1.00 21.61 95 VAL A C 1
ATOM 1491 O O . VAL A 1 97 ? -4.012 -9.239 -3.685 1.00 22.70 95 VAL A O 1
ATOM 1504 N N . ASP A 1 98 ? -3.017 -7.278 -3.162 1.00 20.20 96 ASP A N 1
ATOM 1505 C CA . ASP A 1 98 ? -1.664 -7.712 -3.524 1.00 20.66 96 ASP A CA 1
ATOM 1506 C C . ASP A 1 98 ? -0.848 -8.293 -2.377 1.00 20.37 96 ASP A C 1
ATOM 1507 O O . ASP A 1 98 ? 0.346 -8.569 -2.545 1.00 22.92 96 ASP A O 1
ATOM 1516 N N . GLY A 1 99 ? -1.481 -8.499 -1.223 1.00 19.65 97 GLY A N 1
ATOM 1517 C CA . GLY A 1 99 ? -0.861 -9.287 -0.171 1.00 22.15 97 GLY A CA 1
ATOM 1518 C C . GLY A 1 99 ? 0.295 -8.645 0.560 1.00 21.85 97 GLY A C 1
ATOM 1519 O O . GLY A 1 99 ? 1.282 -9.321 0.858 1.00 22.96 97 GLY A O 1
ATOM 1523 N N . ASN A 1 100 ? 0.194 -7.358 0.850 1.00 18.95 98 ASN A N 1
ATOM 1524 C CA . ASN A 1 100 ? 1.177 -6.693 1.693 1.00 18.73 98 ASN A CA 1
ATOM 1525 C C . ASN A 1 100 ? 0.984 -7.185 3.133 1.00 18.39 98 ASN A C 1
ATOM 1526 O O . ASN A 1 100 ? 0.115 -6.695 3.853 1.00 18.20 98 ASN A O 1
ATOM 1537 N N . LEU A 1 101 ? 1.780 -8.171 3.540 1.00 18.86 99 LEU A N 1
ATOM 1538 C CA . LEU A 1 101 ? 1.599 -8.814 4.841 1.00 18.62 99 LEU A CA 1
ATOM 1539 C C . LEU A 1 101 ? 1.742 -7.823 5.997 1.00 17.06 99 LEU A C 1
ATOM 1540 O O . LEU A 1 101 ? 0.957 -7.860 6.947 1.00 17.13 99 LEU A O 1
ATOM 1556 N N . LYS A 1 102 ? 2.713 -6.919 5.946 1.00 20.09 100 LYS A N 1
ATOM 1557 C CA . LYS A 1 102 ? 2.879 -5.951 7.027 1.00 20.07 100 LYS A CA 1
ATOM 1558 C C . LYS A 1 102 ? 1.605 -5.138 7.241 1.00 18.77 100 LYS A C 1
ATOM 1559 O O . LYS A 1 102 ? 1.130 -4.969 8.374 1.00 17.69 100 LYS A O 1
ATOM 1578 N N . LEU A 1 103 ? 1.033 -4.654 6.143 1.00 18.09 101 LEU A N 1
ATOM 1579 C CA . LEU A 1 103 ? -0.148 -3.805 6.254 1.00 18.56 101 LEU A CA 1
ATOM 1580 C C . LEU A 1 103 ? -1.360 -4.631 6.637 1.00 17.78 101 LEU A C 1
ATOM 1581 O O . LEU A 1 103 ? -2.198 -4.175 7.396 1.00 16.71 101 LEU A O 1
ATOM 1597 N N . ILE A 1 104 ? -1.423 -5.865 6.168 1.00 16.52 102 ILE A N 1
ATOM 1598 C CA . ILE A 1 104 ? -2.501 -6.767 6.537 1.00 15.76 102 ILE A CA 1
ATOM 1599 C C . ILE A 1 104 ? -2.485 -7.064 8.043 1.00 17.74 102 ILE A C 1
ATOM 1600 O O . ILE A 1 104 ? -3.522 -6.998 8.690 1.00 16.37 102 ILE A O 1
ATOM 1616 N N . LEU A 1 105 ? -1.309 -7.357 8.602 1.00 16.60 103 LEU A N 1
ATOM 1617 C CA . LEU A 1 105 ? -1.221 -7.630 10.041 1.00 15.14 103 LEU A CA 1
ATOM 1618 C C . LEU A 1 105 ? -1.595 -6.400 10.826 1.00 16.88 103 LEU A C 1
ATOM 1619 O O . LEU A 1 105 ? -2.243 -6.525 11.878 1.00 17.82 103 LEU A O 1
ATOM 1635 N N . GLY A 1 106 ? -1.179 -5.222 10.358 1.00 16.33 104 GLY A N 1
ATOM 1636 C CA . GLY A 1 106 ? -1.575 -3.955 10.961 1.00 17.61 104 GLY A CA 1
ATOM 1637 C C . GLY A 1 106 ? -3.081 -3.764 11.016 1.00 18.22 104 GLY A C 1
ATOM 1638 O O . GLY A 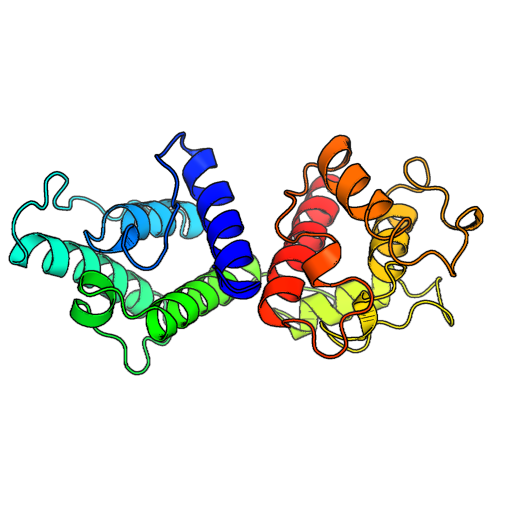1 106 ? -3.639 -3.324 12.017 1.00 18.72 104 GLY A O 1
ATOM 1642 N N . LEU A 1 107 ? -3.735 -4.088 9.914 1.00 17.13 105 LEU A N 1
ATOM 1643 C CA . LEU A 1 107 ? -5.163 -3.955 9.842 1.00 15.82 105 LEU A CA 1
ATOM 1644 C C . LEU A 1 107 ? -5.854 -4.922 10.797 1.00 18.47 105 LEU A C 1
ATOM 1645 O O . LEU A 1 107 ? -6.777 -4.534 11.504 1.00 16.96 105 LEU A O 1
ATOM 1661 N N . ILE A 1 108 ? -5.404 -6.172 10.822 1.00 14.93 106 ILE A N 1
ATOM 1662 C CA . ILE A 1 108 ? -6.007 -7.149 11.705 1.00 15.71 106 ILE A CA 1
ATOM 1663 C C . IL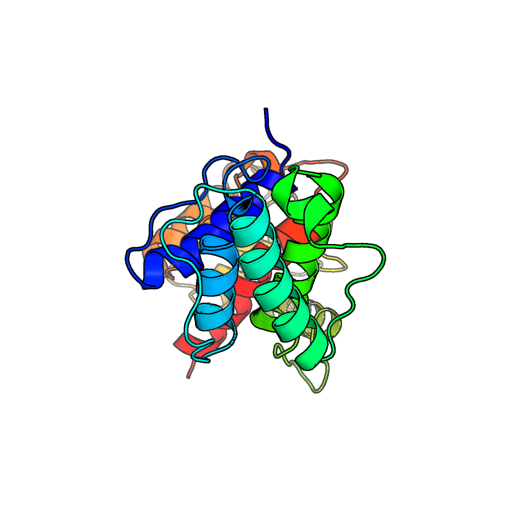E A 1 108 ? -5.834 -6.705 13.162 1.00 15.53 106 ILE A C 1
ATOM 1664 O O . ILE A 1 108 ? -6.765 -6.823 13.956 1.00 16.15 106 ILE A O 1
ATOM 1680 N N . TRP A 1 109 ? -4.675 -6.166 13.519 1.00 15.93 107 TRP A N 1
ATOM 1681 C CA . TRP A 1 109 ? -4.514 -5.661 14.880 1.00 15.53 107 TRP A CA 1
ATOM 1682 C C . TRP A 1 109 ? -5.537 -4.559 15.188 1.00 14.14 107 TRP A C 1
ATOM 1683 O O . TRP A 1 109 ? -6.149 -4.548 16.247 1.00 16.69 107 TRP A O 1
ATOM 1704 N N . THR A 1 110 ? -5.773 -3.667 14.234 1.00 16.46 108 THR A N 1
ATOM 1705 C CA . THR A 1 110 ? -6.750 -2.616 14.428 1.00 16.63 108 THR A CA 1
ATOM 1706 C C . THR A 1 110 ? -8.127 -3.215 14.767 1.00 15.79 108 THR A C 1
ATOM 1707 O O . THR A 1 110 ? -8.831 -2.706 15.643 1.00 16.65 108 THR A O 1
ATOM 1718 N N . LEU A 1 111 ? -8.469 -4.312 14.092 1.00 16.59 109 LEU A N 1
ATOM 1719 C CA . LEU A 1 111 ? -9.743 -4.996 14.313 1.00 15.71 109 LEU A CA 1
ATOM 1720 C C . LEU A 1 111 ? -9.764 -5.719 15.662 1.00 14.78 109 LEU A C 1
ATOM 1721 O O . LEU A 1 111 ? -10.750 -5.669 16.363 1.00 15.37 109 LEU A O 1
ATOM 1737 N N . ILE A 1 112 ? -8.652 -6.355 16.035 1.00 15.61 110 ILE A N 1
ATOM 1738 C CA . ILE A 1 112 ? -8.574 -7.007 17.343 1.00 16.63 110 ILE A CA 1
ATOM 1739 C C . ILE A 1 112 ? -8.729 -5.944 18.416 1.00 14.44 110 ILE A C 1
ATOM 1740 O O . ILE A 1 112 ? -9.473 -6.102 19.391 1.00 15.71 110 ILE A O 1
ATOM 1756 N N . LEU A 1 113 ? -8.042 -4.834 18.248 1.00 17.61 111 LEU A N 1
ATOM 1757 C CA . LEU A 1 113 ? -8.076 -3.798 19.274 1.00 19.84 111 LEU A CA 1
ATOM 1758 C C . LEU A 1 113 ? -9.487 -3.261 19.436 1.00 17.30 111 LEU A C 1
ATOM 1759 O O . LEU A 1 113 ? -9.982 -3.111 20.550 1.00 21.70 111 LEU A O 1
ATOM 1775 N N . ARG A 1 114 ? -10.180 -3.049 18.320 1.00 16.20 112 ARG A N 1
ATOM 1776 C CA . ARG A 1 114 ? -11.482 -2.433 18.406 1.00 17.01 112 ARG A CA 1
ATOM 1777 C C . ARG A 1 114 ? -12.534 -3.420 18.884 1.00 20.11 112 ARG A C 1
ATOM 1778 O O . ARG A 1 114 ? -13.376 -3.090 19.725 1.00 21.73 112 ARG A O 1
ATOM 1799 N N . PHE A 1 115 ? -12.494 -4.636 18.356 1.00 17.65 113 PHE A N 1
ATOM 1800 C CA . PHE A 1 115 ? -13.610 -5.555 18.553 1.00 19.82 113 PHE A CA 1
ATOM 1801 C C . PHE A 1 115 ? -13.400 -6.581 19.658 1.00 20.80 113 PHE A C 1
ATOM 1802 O O . PHE A 1 115 ? -14.335 -7.257 20.080 1.00 23.01 113 PHE A O 1
ATOM 1819 N N . THR A 1 116 ? -12.175 -6.695 20.144 1.00 18.81 114 THR A N 1
ATOM 1820 C CA . THR A 1 116 ? -11.868 -7.621 21.224 1.00 19.09 114 THR A CA 1
ATOM 1821 C C . THR A 1 116 ? -11.378 -6.924 22.483 1.00 19.62 114 THR A C 1
ATOM 1822 O O . THR A 1 116 ? -11.584 -7.419 23.567 1.00 21.10 114 THR A O 1
ATOM 1833 N N . ILE A 1 117 ? -10.683 -5.808 22.346 1.00 19.59 115 ILE A N 1
ATOM 1834 C CA . ILE A 1 117 ? -10.065 -5.186 23.498 1.00 20.06 115 ILE A CA 1
ATOM 1835 C C . ILE A 1 117 ? -10.731 -3.896 23.947 1.00 18.07 115 ILE A C 1
ATOM 1836 O O . ILE A 1 117 ? -10.814 -3.644 25.119 1.00 18.66 115 ILE A O 1
ATOM 1852 N N . ALA A 1 118 ? -11.240 -3.098 23.013 1.00 20.33 116 ALA A N 1
ATOM 1853 C CA . ALA A 1 118 ? -11.735 -1.775 23.386 1.00 21.16 116 ALA A CA 1
ATOM 1854 C C . ALA A 1 118 ? -12.828 -1.797 24.464 1.00 22.92 116 ALA A C 1
ATOM 1855 O O . ALA A 1 118 ? -12.865 -0.906 25.306 1.00 27.26 116 ALA A O 1
ATOM 1862 N N . ASP A 1 119 ? -13.701 -2.803 24.436 1.00 20.83 117 ASP A N 1
ATOM 1863 C CA . ASP A 1 119 ? -14.837 -2.852 25.368 1.00 25.58 117 ASP A CA 1
ATOM 1864 C C . ASP A 1 119 ? -14.471 -3.459 26.724 1.00 25.80 117 ASP A C 1
ATOM 1865 O O . ASP A 1 119 ? -15.290 -3.472 27.649 1.00 30.36 117 ASP A O 1
ATOM 1874 N N . ILE A 1 120 ? -13.256 -3.985 26.846 1.00 20.91 118 ILE A N 1
ATOM 1875 C CA . ILE A 1 120 ? -12.793 -4.504 28.138 1.00 23.22 118 ILE A CA 1
ATOM 1876 C C . ILE A 1 120 ? -12.786 -3.357 29.134 1.00 26.00 118 ILE A C 1
ATOM 1877 O O . ILE A 1 120 ? -12.317 -2.278 28.836 1.00 24.26 118 ILE A O 1
ATOM 1893 N N . ASN A 1 121 ? -13.335 -3.589 30.327 1.00 28.88 119 ASN A N 1
ATOM 1894 C CA . ASN A 1 121 ? -13.451 -2.548 31.350 1.00 29.52 119 ASN A CA 1
ATOM 1895 C C . ASN A 1 121 ? -13.121 -3.147 32.714 1.00 32.93 119 ASN A C 1
ATOM 1896 O O . ASN A 1 121 ? -13.618 -4.223 33.054 1.00 32.11 119 ASN A O 1
ATOM 1907 N N . GLU A 1 122 ? -12.270 -2.467 33.476 1.00 22.59 120 GLU A N 1
ATOM 1908 C CA . GLU A 1 122 ? -12.000 -2.835 34.866 1.00 22.27 120 GLU A CA 1
ATOM 1909 C C . GLU A 1 122 ? -11.784 -1.546 35.637 1.00 20.16 120 GLU A C 1
ATOM 1910 O O . GLU A 1 122 ? -10.937 -0.745 35.278 1.00 19.37 120 GLU A O 1
ATOM 1922 N N . GLU A 1 123 ? -12.577 -1.330 36.701 1.00 20.71 121 GLU A N 1
ATOM 1923 C CA . GLU A 1 123 ? -12.436 -0.151 37.572 1.00 19.43 121 GLU A CA 1
ATOM 1924 C C . GLU A 1 123 ? -12.466 1.157 36.775 1.00 18.73 121 GLU A C 1
ATOM 1925 O O . GLU A 1 123 ? -11.854 2.145 37.168 1.00 22.04 121 GLU A O 1
ATOM 1937 N N . GLY A 1 124 ? -13.214 1.161 35.670 1.00 20.71 122 GLY A N 1
ATOM 1938 C CA . GLY A 1 124 ? -13.361 2.360 34.875 1.00 20.42 122 GLY A CA 1
ATOM 1939 C C . GLY A 1 124 ? -12.270 2.585 33.850 1.00 20.71 122 GLY A C 1
ATOM 1940 O O . GLY A 1 124 ? -12.357 3.513 33.047 1.00 24.86 122 GLY A O 1
ATOM 1944 N N . LEU A 1 125 ? -11.246 1.741 33.878 1.00 19.06 123 LEU A N 1
ATOM 1945 C CA . LEU A 1 125 ? -10.247 1.735 32.815 1.00 18.91 123 LEU A CA 1
ATOM 1946 C C . LEU A 1 125 ? -10.741 0.854 31.696 1.00 20.30 123 LEU A C 1
ATOM 1947 O O . LEU A 1 125 ? -11.377 -0.153 31.937 1.00 21.16 123 LEU A O 1
ATOM 1963 N N . THR A 1 126 ? -10.399 1.218 30.462 1.00 19.52 124 THR A N 1
ATOM 1964 C CA . THR A 1 126 ? -10.881 0.473 29.299 1.00 19.58 124 THR A CA 1
ATOM 1965 C C . THR A 1 126 ? -9.735 0.009 28.433 1.00 18.86 124 THR A C 1
ATOM 1966 O O . THR A 1 126 ? -8.593 0.465 28.575 1.00 18.32 124 THR A O 1
ATOM 1977 N N . ALA A 1 127 ? -10.055 -0.880 27.503 1.00 17.54 125 ALA A N 1
ATOM 1978 C CA . ALA A 1 127 ? -9.104 -1.304 26.484 1.00 15.50 125 ALA A CA 1
ATOM 1979 C C . ALA A 1 127 ? -7.818 -1.883 27.088 1.00 18.13 125 ALA A C 1
ATOM 1980 O O . ALA A 1 127 ? -7.881 -2.659 28.042 1.00 16.41 125 ALA A O 1
ATOM 1987 N N . LYS A 1 128 ? -6.654 -1.511 26.556 1.00 17.26 126 LYS A N 1
ATOM 1988 C CA . LYS A 1 128 ? -5.411 -2.122 27.013 1.00 16.22 126 LYS A CA 1
ATOM 1989 C C . LYS A 1 128 ? -5.201 -1.895 28.515 1.00 16.38 126 LYS A C 1
ATOM 1990 O O . LYS A 1 128 ? -4.844 -2.820 29.236 1.00 16.90 126 LYS A O 1
ATOM 2009 N N . GLU A 1 129 ? -5.447 -0.668 28.967 1.00 17.87 127 GLU A N 1
ATOM 2010 C CA . GLU A 1 129 ? -5.262 -0.317 30.383 1.00 17.52 127 GLU A CA 1
ATOM 2011 C C . GLU A 1 129 ? -6.174 -1.162 31.242 1.00 18.58 127 GLU A C 1
ATOM 2012 O O . GLU A 1 129 ? -5.796 -1.625 32.318 1.00 17.41 127 GLU A O 1
ATOM 2024 N N . GLY A 1 130 ? -7.415 -1.303 30.789 1.00 17.10 128 GLY A N 1
ATOM 2025 C CA . GLY A 1 130 ? -8.396 -2.101 31.479 1.00 15.52 128 GLY A CA 1
ATOM 2026 C C . GLY A 1 130 ? -8.021 -3.546 31.601 1.00 16.81 128 GLY A C 1
ATOM 2027 O O . GLY A 1 130 ? -8.136 -4.143 32.675 1.00 16.57 128 GLY A O 1
ATOM 2031 N N . LEU A 1 131 ? -7.552 -4.112 30.494 1.00 15.01 129 LEU A N 1
ATOM 2032 C CA . LEU A 1 131 ? -7.156 -5.506 30.497 1.00 12.98 129 LEU A CA 1
ATOM 2033 C C . LEU A 1 131 ? -5.960 -5.731 31.415 1.00 16.35 129 LEU A C 1
ATOM 2034 O O . LEU A 1 131 ? -5.939 -6.693 32.180 1.00 15.79 129 LEU A O 1
ATOM 2050 N N . LEU A 1 132 ? -4.989 -4.821 31.397 1.00 14.57 130 LEU A N 1
ATOM 2051 C CA . LEU A 1 132 ? -3.829 -4.962 32.267 1.00 14.60 130 LEU A CA 1
ATOM 2052 C C . LEU A 1 132 ? -4.265 -4.907 33.723 1.00 14.54 130 LEU A C 1
ATOM 2053 O O . LEU A 1 132 ? -3.865 -5.732 34.540 1.00 16.60 130 LEU A O 1
ATOM 2069 N N . LEU A 1 133 ? -5.071 -3.903 34.057 1.00 15.84 131 LEU A N 1
ATOM 2070 C CA . LEU A 1 133 ? -5.531 -3.777 35.439 1.00 16.65 131 LEU A CA 1
ATOM 2071 C C . LEU A 1 133 ? -6.318 -5.021 35.880 1.00 14.26 131 LEU A C 1
ATOM 2072 O O . LEU A 1 133 ? -6.122 -5.489 36.991 1.00 17.27 131 LEU A O 1
ATOM 2088 N N . TRP A 1 134 ? -7.182 -5.561 35.019 1.00 15.96 132 TRP A N 1
ATOM 2089 C CA . TRP A 1 134 ? -7.887 -6.797 35.330 1.00 14.95 132 TRP A CA 1
ATOM 2090 C C . TRP A 1 134 ? -6.911 -7.918 35.675 1.00 14.94 132 TRP A C 1
ATOM 2091 O O . TRP A 1 134 ? -7.070 -8.617 36.673 1.00 17.18 132 TRP A O 1
ATOM 2112 N N . CYS A 1 135 ? -5.871 -8.064 34.872 1.00 15.15 133 CYS A N 1
ATOM 2113 C CA . CYS A 1 135 ? -4.867 -9.086 35.147 1.00 15.19 133 CYS A CA 1
ATOM 2114 C C . CYS A 1 135 ? -4.195 -8.850 36.485 1.00 14.41 133 CYS A C 1
ATOM 2115 O O . CYS A 1 135 ? -3.958 -9.790 37.233 1.00 16.37 133 CYS A O 1
ATOM 2123 N N . GLN A 1 136 ? -3.866 -7.601 36.765 1.00 15.63 134 GLN A N 1
ATOM 2124 C CA . GLN A 1 136 ? -3.238 -7.264 38.043 1.00 16.47 134 GLN A CA 1
ATOM 2125 C C . GLN A 1 136 ? -4.134 -7.562 39.238 1.00 17.29 134 GLN A C 1
ATOM 2126 O O . GLN A 1 136 ? -3.678 -8.138 40.239 1.00 19.96 134 GLN A O 1
ATOM 2140 N N . ARG A 1 137 ? -5.407 -7.168 39.138 1.00 16.72 135 ARG A N 1
ATOM 2141 C CA . ARG A 1 137 ? -6.330 -7.403 40.243 1.00 17.67 135 ARG A CA 1
ATOM 2142 C C . ARG A 1 137 ? -6.578 -8.893 40.460 1.00 16.68 135 ARG A C 1
ATOM 2143 O O . ARG A 1 137 ? -6.593 -9.376 41.607 1.00 19.79 135 ARG A O 1
ATOM 2164 N N . LYS A 1 138 ? -6.756 -9.636 39.376 1.00 16.98 136 LYS A N 1
ATOM 2165 C CA . LYS A 1 138 ? -7.041 -11.056 39.475 1.00 16.88 136 LYS A CA 1
ATOM 2166 C C . LYS A 1 138 ? -5.840 -11.854 39.998 1.00 18.71 136 LYS A C 1
ATOM 2167 O O . LYS A 1 138 ? -6.023 -12.922 40.568 1.00 22.36 136 LYS A O 1
ATOM 2186 N N . THR A 1 139 ? -4.626 -11.331 39.831 1.00 17.39 137 THR A N 1
ATOM 2187 C CA . THR A 1 139 ? -3.423 -12.040 40.314 1.00 17.20 137 THR A CA 1
ATOM 2188 C C . THR A 1 139 ? -2.804 -11.422 41.555 1.00 18.79 137 THR A C 1
ATOM 2189 O O . THR A 1 139 ? -1.684 -11.780 41.935 1.00 20.03 137 THR A O 1
ATOM 2200 N N . ALA A 1 140 ? -3.554 -10.539 42.193 1.00 20.18 138 ALA A N 1
ATOM 2201 C CA . ALA A 1 140 ? -3.105 -9.837 43.397 1.00 21.55 138 ALA A CA 1
ATOM 2202 C C . ALA A 1 140 ? -2.585 -10.767 44.482 1.00 25.55 138 ALA A C 1
ATOM 2203 O O . ALA A 1 140 ? -1.660 -10.406 45.204 1.00 29.83 138 ALA A O 1
ATOM 2210 N N . ASN A 1 141 ? -3.174 -11.948 44.614 1.00 20.81 139 ASN A N 1
ATOM 2211 C CA . ASN A 1 141 ? -2.768 -12.844 45.697 1.00 25.06 139 ASN A CA 1
ATOM 2212 C C . ASN A 1 141 ? -1.577 -13.748 45.392 1.00 22.79 139 ASN A C 1
ATOM 2213 O O . ASN A 1 141 ? -1.242 -14.626 46.201 1.00 27.04 139 ASN A O 1
ATOM 2224 N N . TYR A 1 142 ? -0.917 -13.513 44.258 1.00 19.45 140 TYR A N 1
ATOM 2225 C CA . TYR A 1 142 ? 0.139 -14.398 43.756 1.00 20.75 140 TYR A CA 1
ATOM 2226 C C . TYR A 1 142 ? 1.517 -13.736 43.739 1.00 21.55 140 TYR A C 1
ATOM 2227 O O . TYR A 1 142 ? 2.458 -14.270 43.157 1.00 22.47 140 TYR A O 1
ATOM 2245 N N . HIS A 1 143 ? 1.623 -12.584 44.385 1.00 21.61 141 HIS A N 1
ATOM 2246 C CA . HIS A 1 143 ? 2.912 -11.945 44.567 1.00 21.43 141 HIS A CA 1
ATOM 2247 C C . HIS A 1 143 ? 3.710 -12.708 45.616 1.00 24.44 141 HIS A C 1
ATOM 2248 O O . HIS A 1 143 ? 3.139 -13.223 46.579 1.00 26.31 141 HIS A O 1
ATOM 2262 N N . PRO A 1 144 ? 5.042 -12.734 45.474 1.00 24.08 142 PRO A N 1
ATOM 2263 C CA . PRO A 1 144 ? 5.847 -12.024 44.476 1.00 22.12 142 PRO A CA 1
ATOM 2264 C C . PRO A 1 144 ? 6.128 -12.763 43.174 1.00 21.34 142 PRO A C 1
ATOM 2265 O O . PRO A 1 144 ? 6.648 -12.139 42.248 1.00 24.19 142 PRO A O 1
ATOM 2276 N N . GLU A 1 145 ? 5.825 -14.056 43.095 1.00 21.94 143 GLU A N 1
ATOM 2277 C CA . GLU A 1 145 ? 6.208 -14.843 41.920 1.00 20.85 143 GLU A CA 1
ATOM 2278 C C . GLU A 1 145 ? 5.500 -14.403 40.649 1.00 20.55 143 GLU A C 1
ATOM 2279 O O . GLU A 1 145 ? 6.069 -14.465 39.557 1.00 24.01 143 GLU A O 1
ATOM 2291 N N . VAL A 1 146 ? 4.244 -14.003 40.785 1.00 20.55 144 VAL A N 1
ATOM 2292 C CA . VAL A 1 146 ? 3.513 -13.375 39.687 1.00 19.39 144 VAL A CA 1
ATOM 2293 C C . VAL A 1 146 ? 3.495 -11.867 39.901 1.00 17.76 144 VAL A C 1
ATOM 2294 O O . VAL A 1 146 ? 3.215 -11.379 40.994 1.00 19.55 144 VAL A O 1
ATOM 2307 N N . ASP A 1 147 ? 3.804 -11.125 38.842 1.00 18.35 145 ASP A N 1
ATOM 2308 C CA . ASP A 1 147 ? 3.790 -9.673 38.894 1.00 17.24 145 ASP A CA 1
ATOM 2309 C C . ASP A 1 147 ? 3.518 -9.163 37.489 1.00 18.76 145 ASP A C 1
ATOM 2310 O O . ASP A 1 147 ? 4.427 -9.023 36.671 1.00 19.94 145 ASP A O 1
ATOM 2319 N N . VAL A 1 148 ? 2.250 -8.922 37.182 1.00 15.97 146 VAL A N 1
ATOM 2320 C CA . VAL A 1 148 ? 1.872 -8.555 35.828 1.00 16.23 146 VAL A CA 1
ATOM 2321 C C . VAL A 1 148 ? 2.084 -7.060 35.647 1.00 20.47 146 VAL A C 1
ATOM 2322 O O . VAL A 1 148 ? 1.385 -6.240 36.249 1.00 22.51 146 VAL A O 1
ATOM 2335 N N . GLN A 1 149 ? 3.077 -6.702 34.846 1.00 16.26 147 GLN A N 1
ATOM 2336 C CA . GLN A 1 149 ? 3.450 -5.311 34.645 1.00 18.42 147 GLN A CA 1
ATOM 2337 C C . GLN A 1 149 ? 3.343 -4.897 33.178 1.00 16.09 147 GLN A C 1
ATOM 2338 O O . GLN A 1 149 ? 3.529 -3.714 32.858 1.00 19.29 147 GLN A O 1
ATOM 2352 N N . ASP A 1 150 ? 3.036 -5.865 32.304 1.00 15.61 148 ASP A N 1
ATOM 2353 C CA . ASP A 1 150 ? 3.031 -5.669 30.868 1.00 15.73 148 ASP A CA 1
ATOM 2354 C C . ASP A 1 150 ? 2.375 -6.858 30.198 1.00 16.56 148 ASP A C 1
ATOM 2355 O O . ASP A 1 150 ? 1.889 -7.755 30.877 1.00 14.49 148 ASP A O 1
ATOM 2364 N N . PHE A 1 151 ? 2.328 -6.828 28.870 1.00 15.46 149 PHE A N 1
ATOM 2365 C CA . PHE A 1 151 ? 1.869 -7.952 28.073 1.00 14.04 149 PHE A CA 1
ATOM 2366 C C . PHE A 1 151 ? 3.012 -8.619 27.316 1.00 15.09 149 PHE A C 1
ATOM 2367 O O . PHE A 1 151 ? 2.842 -9.113 26.195 1.00 15.74 149 PHE A O 1
ATOM 2384 N N . THR A 1 152 ? 4.179 -8.636 27.952 1.00 14.82 150 THR A N 1
ATOM 2385 C CA . THR A 1 152 ? 5.351 -9.293 27.382 1.00 15.77 150 THR A CA 1
ATOM 2386 C C . THR A 1 152 ? 6.031 -10.185 28.434 1.00 13.92 150 THR A C 1
ATOM 2387 O O . THR A 1 152 ? 5.610 -11.324 28.653 1.00 15.35 150 THR A O 1
ATOM 2398 N N . ARG A 1 153 ? 7.059 -9.656 29.082 1.00 15.39 151 ARG A N 1
ATOM 2399 C CA . ARG A 1 153 ? 7.912 -10.444 29.942 1.00 15.98 151 ARG A CA 1
ATOM 2400 C C . ARG A 1 153 ? 7.214 -10.982 31.173 1.00 16.88 151 ARG A C 1
ATOM 2401 O O . ARG A 1 153 ? 7.682 -11.959 31.747 1.00 16.77 151 ARG A O 1
ATOM 2422 N N . SER A 1 154 ? 6.108 -10.360 31.581 1.00 14.90 152 SER A N 1
ATOM 2423 C CA . SER A 1 154 ? 5.365 -10.838 32.750 1.00 14.40 152 SER A CA 1
ATOM 2424 C C . SER A 1 154 ? 4.686 -12.186 32.533 1.00 15.49 152 SER A C 1
ATOM 2425 O O . SER A 1 154 ? 4.170 -12.763 33.479 1.00 15.26 152 SER A O 1
ATOM 2433 N N . TRP A 1 155 ? 4.642 -12.656 31.289 1.00 14.29 153 TRP A N 1
ATOM 2434 C CA . TRP A 1 155 ? 3.902 -13.863 30.924 1.00 12.74 153 TRP A CA 1
ATOM 2435 C C . TRP A 1 155 ? 4.760 -15.058 30.499 1.00 13.44 153 TRP A C 1
ATOM 2436 O O . TRP A 1 155 ? 4.233 -16.160 30.322 1.00 15.47 153 TRP A O 1
ATOM 2457 N N . THR A 1 156 ? 6.074 -14.858 30.381 1.00 15.71 154 THR A N 1
ATOM 2458 C CA . THR A 1 156 ? 6.920 -15.868 29.756 1.00 16.25 154 THR A CA 1
ATOM 2459 C C . THR A 1 156 ? 7.284 -17.042 30.659 1.00 15.36 154 THR A C 1
ATOM 2460 O O . THR A 1 156 ? 7.730 -18.067 30.167 1.00 17.90 154 THR A O 1
ATOM 2471 N N . ASN A 1 157 ? 7.042 -16.944 31.960 1.00 15.10 155 ASN A N 1
ATOM 2472 C CA . ASN A 1 157 ? 7.355 -18.080 32.841 1.00 17.84 155 ASN A CA 1
ATOM 2473 C C . ASN A 1 157 ? 6.169 -19.004 33.124 1.00 16.30 155 ASN A C 1
ATOM 2474 O O . ASN A 1 157 ? 6.304 -19.954 33.890 1.00 18.35 155 ASN A O 1
ATOM 2485 N N . GLY A 1 158 ? 5.012 -18.712 32.522 1.00 15.87 156 GLY A N 1
ATOM 2486 C CA . GLY A 1 158 ? 3.844 -19.585 32.671 1.00 16.48 156 GLY A CA 1
ATOM 2487 C C . GLY A 1 158 ? 2.959 -19.326 33.874 1.00 18.47 156 GLY A C 1
ATOM 2488 O O . GLY A 1 158 ? 1.792 -19.753 33.891 1.00 17.26 156 GLY A O 1
ATOM 2492 N N . LEU A 1 159 ? 3.488 -18.652 34.884 1.00 16.10 157 LEU A N 1
ATOM 2493 C CA . LEU A 1 159 ? 2.793 -18.598 36.174 1.00 15.53 157 LEU A CA 1
ATOM 2494 C C . LEU A 1 159 ? 1.593 -17.677 36.140 1.00 16.80 157 LEU A C 1
ATOM 2495 O O . LEU A 1 159 ? 0.580 -17.979 36.797 1.00 16.03 157 LEU A O 1
ATOM 2511 N N . ALA A 1 160 ? 1.680 -16.557 35.429 1.00 14.74 158 ALA A N 1
ATOM 2512 C CA . ALA A 1 160 ? 0.527 -15.648 35.384 1.00 14.31 158 ALA A CA 1
ATOM 2513 C C . ALA A 1 160 ? -0.702 -16.342 34.773 1.00 16.37 158 ALA A C 1
ATOM 2514 O O . ALA A 1 160 ? -1.819 -16.194 35.275 1.00 15.96 158 ALA A O 1
ATOM 2521 N N . PHE A 1 161 ? -0.504 -17.095 33.685 1.00 14.55 159 PHE A N 1
ATOM 2522 C CA . PHE A 1 161 ? -1.593 -17.852 33.084 1.00 14.98 159 PHE A CA 1
ATOM 2523 C C . PHE A 1 161 ? -2.148 -18.852 34.096 1.00 16.13 159 PHE A C 1
ATOM 2524 O O . PHE A 1 161 ? -3.370 -18.961 34.248 1.00 17.32 159 PHE A O 1
ATOM 2541 N N . CYS A 1 162 ? -1.265 -19.572 34.779 1.00 15.89 160 CYS A N 1
ATOM 2542 C CA . CYS A 1 162 ? -1.718 -20.556 35.765 1.00 15.83 160 CYS A CA 1
ATOM 2543 C C . CYS A 1 162 ? -2.471 -19.900 36.911 1.00 17.89 160 CYS A C 1
ATOM 2544 O O . CYS A 1 162 ? -3.490 -20.435 37.368 1.00 19.01 160 CYS A O 1
ATOM 2552 N N . ALA A 1 163 ? -2.003 -18.737 37.362 1.00 17.37 161 ALA A N 1
ATOM 2553 C CA . ALA A 1 163 ? -2.635 -18.044 38.485 1.00 18.48 161 ALA A CA 1
ATOM 2554 C C . ALA A 1 163 ? -4.013 -17.550 38.074 1.00 17.60 161 ALA A C 1
ATOM 2555 O O . ALA A 1 163 ? -4.960 -17.629 38.870 1.00 17.90 161 ALA A O 1
ATOM 2562 N N . LEU A 1 164 ? -4.144 -17.038 36.848 1.00 15.16 162 LEU A N 1
ATOM 2563 C CA . LEU A 1 164 ? -5.451 -16.572 36.391 1.00 15.08 162 LEU A CA 1
ATOM 2564 C C . LEU A 1 164 ? -6.461 -17.699 36.432 1.00 19.73 162 LEU A C 1
ATOM 2565 O O . LEU A 1 164 ? -7.582 -17.509 36.868 1.00 18.86 162 LEU A O 1
ATOM 2581 N N . ILE A 1 165 ? -6.063 -18.874 35.960 1.00 16.06 163 ILE A N 1
ATOM 2582 C CA . ILE A 1 165 ? -6.950 -20.027 35.936 1.00 18.19 163 ILE A CA 1
ATOM 2583 C C . ILE A 1 165 ? -7.277 -20.466 37.361 1.00 18.47 163 ILE A C 1
ATOM 2584 O O . ILE A 1 165 ? -8.447 -20.677 37.705 1.00 20.33 163 ILE A O 1
ATOM 2600 N N . HIS A 1 166 ? -6.250 -20.607 38.185 1.00 19.35 164 HIS A N 1
ATOM 2601 C CA . HIS A 1 166 ? -6.458 -21.048 39.556 1.00 19.84 164 HIS A CA 1
ATOM 2602 C C . HIS A 1 166 ? -7.416 -20.144 40.347 1.00 20.44 164 HIS A C 1
ATOM 2603 O O . HIS A 1 166 ? -8.287 -20.641 41.094 1.00 21.96 164 HIS A O 1
ATOM 2617 N N . GLN A 1 167 ? -7.272 -18.831 40.231 1.00 20.26 165 GLN A N 1
ATOM 2618 C CA . GLN A 1 167 ? -8.102 -17.945 41.041 1.00 22.02 165 GLN A CA 1
ATOM 2619 C C . GLN A 1 167 ? -9.553 -17.979 40.570 1.00 21.28 165 GLN A C 1
ATOM 2620 O O . GLN A 1 167 ? -10.476 -17.802 41.366 1.00 24.28 165 GLN A O 1
ATOM 2634 N N . HIS A 1 168 ? -9.744 -18.275 39.288 1.00 20.25 166 HIS A N 1
ATOM 2635 C CA . HIS A 1 168 ? -11.087 -18.356 38.730 1.00 21.47 166 HIS A CA 1
ATOM 2636 C C . HIS A 1 168 ? -11.725 -19.724 39.012 1.00 25.47 166 HIS A C 1
ATOM 2637 O O . HIS A 1 168 ? -12.928 -19.812 39.308 1.00 26.40 166 HIS A O 1
ATOM 2651 N N . ARG A 1 169 ? -10.937 -20.787 38.906 1.00 22.81 167 ARG A N 1
ATOM 2652 C CA . ARG A 1 169 ? -11.411 -22.156 39.148 1.00 26.37 167 ARG A CA 1
ATOM 2653 C C . ARG A 1 169 ? -10.352 -22.974 39.874 1.00 22.28 167 ARG A C 1
ATOM 2654 O O . ARG A 1 169 ? -9.585 -23.692 39.236 1.00 24.58 167 ARG A O 1
ATOM 2675 N N . PRO A 1 170 ? -10.317 -22.863 41.208 1.00 22.56 168 PRO A N 1
ATOM 2676 C CA . PRO A 1 170 ? -9.241 -23.519 41.964 1.00 24.20 168 PRO A CA 1
ATOM 2677 C C . PRO A 1 170 ? -9.315 -25.035 41.904 1.00 27.46 168 PRO A C 1
ATOM 2678 O O . PRO A 1 170 ? -8.330 -25.705 42.200 1.00 29.92 168 PRO A O 1
ATOM 2689 N N . ASP A 1 171 ? -10.471 -25.562 41.517 1.00 25.13 169 ASP A N 1
ATOM 2690 C CA . ASP A 1 171 ? -10.639 -26.985 41.300 1.00 30.05 169 ASP A CA 1
ATOM 2691 C C . ASP A 1 171 ? -9.960 -27.501 40.029 1.00 26.76 169 ASP A C 1
ATOM 2692 O O . ASP A 1 171 ? -9.710 -28.706 39.924 1.00 33.15 169 ASP A O 1
ATOM 2701 N N . LEU A 1 172 ? -9.630 -26.610 39.082 1.00 31.39 170 LEU A N 1
ATOM 2702 C CA . LEU A 1 172 ? -9.090 -27.041 37.781 1.00 27.51 170 LEU A CA 1
ATOM 2703 C C . LEU A 1 172 ? -7.566 -27.109 37.717 1.00 36.04 170 LEU A C 1
ATOM 2704 O O . LEU A 1 172 ? -6.992 -27.844 36.911 1.00 33.24 170 LEU A O 1
ATOM 2720 N N . LEU A 1 173 ? -6.909 -26.331 38.559 1.00 32.95 171 LEU A N 1
ATOM 2721 C CA . LEU A 1 173 ? -5.468 -26.174 38.453 1.00 32.44 171 LEU A CA 1
ATOM 2722 C C . LEU A 1 173 ? -4.987 -25.896 39.858 1.00 32.37 171 LEU A C 1
ATOM 2723 O O . LEU A 1 173 ? -5.278 -24.833 40.399 1.00 34.73 171 LEU A O 1
ATOM 2739 N N .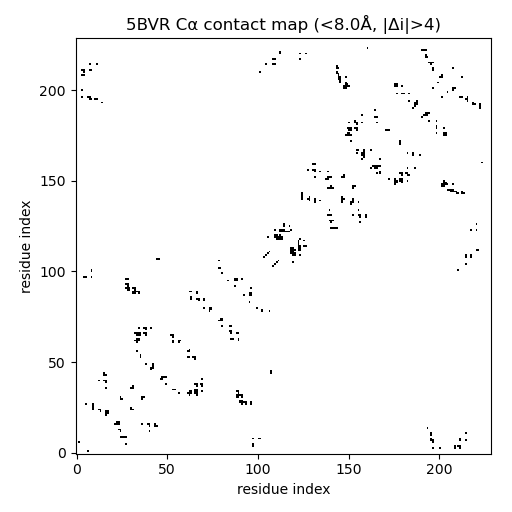 ASP A 1 174 ? -4.287 -26.863 40.446 1.00 32.95 172 ASP A N 1
ATOM 2740 C CA . ASP A 1 174 ? -3.714 -26.734 41.783 1.00 31.67 172 ASP A CA 1
ATOM 2741 C C . ASP A 1 174 ? -2.390 -25.970 41.746 1.00 30.58 172 ASP A C 1
ATOM 2742 O O . ASP A 1 174 ? -1.310 -26.568 41.664 1.00 32.12 172 ASP A O 1
ATOM 2751 N N . TYR A 1 175 ? -2.487 -24.653 41.857 1.00 29.67 173 TYR A N 1
ATOM 2752 C CA . TYR A 1 175 ? -1.347 -23.758 41.682 1.00 24.93 173 TYR A CA 1
ATOM 2753 C C . TYR A 1 175 ? -0.201 -24.039 42.668 1.00 25.28 173 TYR A C 1
ATOM 2754 O O . TYR A 1 175 ? 0.975 -24.011 42.304 1.00 27.37 173 TYR A O 1
ATOM 2772 N N . ASN A 1 176 ? -0.550 -24.303 43.921 1.00 31.81 174 ASN A N 1
ATOM 2773 C CA . ASN A 1 176 ? 0.464 -24.485 44.949 1.00 34.68 174 ASN A CA 1
ATOM 2774 C C . ASN A 1 176 ? 1.279 -25.763 44.783 1.00 33.90 174 ASN A C 1
ATOM 2775 O O . ASN A 1 176 ? 2.360 -25.889 45.358 1.00 38.54 174 ASN A O 1
ATOM 2786 N N . LYS A 1 177 ? 0.773 -26.690 43.977 1.00 34.23 175 LYS A N 1
ATOM 2787 C CA . LYS A 1 177 ? 1.475 -27.940 43.705 1.00 39.50 175 LYS A CA 1
ATOM 2788 C C . LYS A 1 177 ? 2.410 -27.846 42.486 1.00 33.43 175 LYS A C 1
ATOM 2789 O O . LYS A 1 177 ? 3.181 -28.763 42.229 1.00 35.07 175 LYS A O 1
ATOM 2808 N N . LEU A 1 178 ? 2.346 -26.748 41.730 1.00 30.05 176 LEU A N 1
ATOM 2809 C CA . LEU A 1 178 ? 3.235 -26.578 40.587 1.00 25.78 176 LEU A CA 1
ATOM 2810 C C . LEU A 1 178 ? 4.689 -26.483 40.999 1.00 28.17 176 LEU A C 1
ATOM 2811 O O . LEU A 1 178 ? 5.009 -25.923 42.044 1.00 28.41 176 LEU A O 1
ATOM 2827 N N . ASP A 1 179 ? 5.563 -27.017 40.146 1.00 25.05 177 ASP A N 1
ATOM 2828 C CA . ASP A 1 179 ? 6.981 -26.750 40.233 1.00 28.70 177 ASP A CA 1
ATOM 2829 C C . ASP A 1 179 ? 7.178 -25.440 39.484 1.00 28.06 177 ASP A C 1
ATOM 2830 O O . ASP A 1 179 ? 7.135 -25.420 38.252 1.00 25.63 177 ASP A O 1
ATOM 2839 N N . LYS A 1 180 ? 7.332 -24.349 40.229 1.00 27.98 178 LYS A N 1
ATOM 2840 C CA . LYS A 1 180 ? 7.369 -23.014 39.643 1.00 25.23 178 LYS A CA 1
ATOM 2841 C C . LYS A 1 180 ? 8.520 -22.834 38.663 1.00 23.95 178 LYS A C 1
ATOM 2842 O O . LYS A 1 180 ? 8.487 -21.926 37.825 1.00 25.58 178 LYS A O 1
ATOM 2861 N N . LYS A 1 181 ? 9.551 -23.679 38.764 1.00 24.76 179 LYS A N 1
ATOM 2862 C CA . LYS A 1 181 ? 10.673 -23.575 37.849 1.00 25.80 179 LYS A CA 1
ATOM 2863 C C . LYS A 1 181 ? 10.408 -24.217 36.483 1.00 22.45 179 LYS A C 1
ATOM 2864 O O . LYS A 1 181 ? 11.143 -23.953 35.543 1.00 23.99 179 LYS A O 1
ATOM 2883 N N . ASN A 1 182 ? 9.357 -25.034 36.363 1.00 21.87 180 ASN A N 1
ATOM 2884 C CA . ASN A 1 182 ? 9.080 -25.700 35.093 1.00 22.05 180 ASN A CA 1
ATOM 2885 C C . ASN A 1 182 ? 8.155 -24.845 34.247 1.00 22.31 180 ASN A C 1
ATOM 2886 O O . ASN A 1 182 ? 6.970 -25.121 34.107 1.00 22.48 180 ASN A O 1
ATOM 2897 N N . HIS A 1 183 ? 8.735 -23.804 33.661 1.00 19.33 181 HIS A N 1
ATOM 2898 C CA . HIS A 1 183 ? 7.972 -22.836 32.895 1.00 17.37 181 HIS A CA 1
ATOM 2899 C C . HIS A 1 183 ? 7.234 -23.513 31.760 1.00 19.35 181 HIS A C 1
ATOM 2900 O O . HIS A 1 183 ? 6.078 -23.192 31.502 1.00 19.73 181 HIS A O 1
ATOM 2915 N N . ARG A 1 184 ? 7.876 -24.444 31.060 1.00 21.06 182 ARG A N 1
ATOM 2916 C CA . ARG A 1 184 ? 7.268 -25.026 29.857 1.00 20.82 182 ARG A CA 1
ATOM 2917 C C . ARG A 1 184 ? 6.093 -25.930 30.219 1.00 23.42 182 ARG A C 1
ATOM 2918 O O . ARG A 1 184 ? 5.021 -25.854 29.594 1.00 22.49 182 ARG A O 1
ATOM 2939 N N . ALA A 1 185 ? 6.267 -26.765 31.235 1.00 23.26 183 ALA A N 1
ATOM 2940 C CA . ALA A 1 185 ? 5.181 -27.635 31.683 1.00 22.95 183 ALA A CA 1
ATOM 2941 C C . ALA A 1 185 ? 3.997 -26.838 32.227 1.00 21.13 183 ALA A C 1
ATOM 2942 O O . ALA A 1 185 ? 2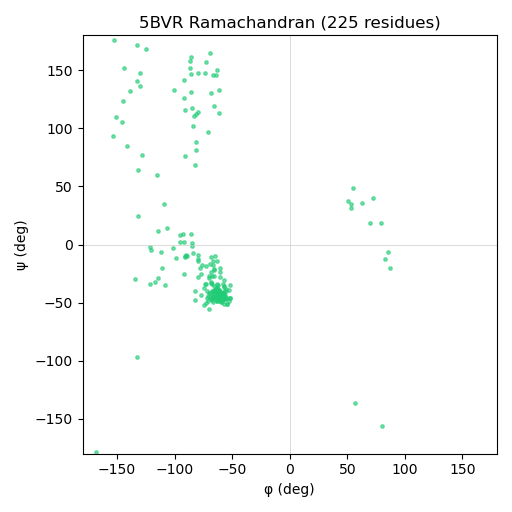.824 -27.162 31.973 1.00 21.06 183 ALA A O 1
ATOM 2949 N N . ASN A 1 186 ? 4.288 -25.767 32.943 1.00 21.12 184 ASN A N 1
ATOM 2950 C CA . ASN A 1 186 ? 3.237 -24.937 33.524 1.00 21.62 184 ASN A CA 1
ATOM 2951 C C . ASN A 1 186 ? 2.489 -24.163 32.450 1.00 22.29 184 ASN A C 1
ATOM 2952 O O . ASN A 1 186 ? 1.275 -24.059 32.489 1.00 19.29 184 ASN A O 1
ATOM 2963 N N . MET A 1 187 ? 3.199 -23.621 31.475 1.00 16.90 185 MET A N 1
ATOM 2964 C CA A MET A 1 187 ? 2.496 -22.941 30.413 0.39 17.36 185 MET A CA 1
ATOM 2965 C CA B MET A 1 187 ? 2.576 -22.948 30.326 0.61 16.95 185 MET A CA 1
ATOM 2966 C C . MET A 1 187 ? 1.640 -23.906 29.593 1.00 16.80 185 MET A C 1
ATOM 2967 O O . MET A 1 187 ? 0.502 -23.575 29.237 1.00 18.17 185 MET A O 1
ATOM 2994 N N . GLN A 1 188 ? 2.148 -25.095 29.308 1.00 20.41 186 GLN A N 1
ATOM 2995 C CA . GLN A 1 188 ? 1.374 -26.097 28.586 1.00 21.54 186 GLN A CA 1
ATOM 2996 C C . GLN A 1 188 ? 0.115 -26.460 29.377 1.00 21.88 186 GLN A C 1
ATOM 2997 O O . GLN A 1 188 ? -0.985 -26.553 28.818 1.00 20.76 186 GLN A O 1
ATOM 3011 N N . LEU A 1 189 ? 0.272 -26.645 30.679 1.00 20.83 187 LEU A N 1
ATOM 3012 C CA . LEU A 1 189 ? -0.858 -26.963 31.556 1.00 21.15 187 LEU A CA 1
ATOM 3013 C C . LEU A 1 189 ? -1.950 -25.890 31.454 1.00 21.67 187 LEU A C 1
ATOM 3014 O O . LEU A 1 189 ? -3.128 -26.202 31.222 1.00 21.27 187 LEU A O 1
ATOM 3030 N N . ALA A 1 190 ? -1.552 -24.632 31.611 1.00 18.81 188 ALA A N 1
ATOM 3031 C CA . ALA A 1 190 ? -2.506 -23.533 31.544 1.00 19.25 188 ALA A CA 1
ATOM 3032 C C . ALA A 1 190 ? -3.209 -23.507 30.193 1.00 19.74 188 ALA A C 1
ATOM 3033 O O . ALA A 1 190 ? -4.436 -23.409 30.139 1.00 19.14 188 ALA A O 1
ATOM 3040 N N . PHE A 1 191 ? -2.463 -23.572 29.098 1.00 18.76 189 PHE A N 1
ATOM 3041 C CA . PHE A 1 191 ? -3.079 -23.493 27.783 1.00 19.57 189 PHE A CA 1
ATOM 3042 C C . PHE A 1 191 ? -4.057 -24.649 27.584 1.00 19.39 189 PHE A C 1
ATOM 3043 O O . PHE A 1 191 ? -5.124 -24.449 26.994 1.00 19.80 189 PHE A O 1
ATOM 3060 N N . ASP A 1 192 ? -3.693 -25.836 28.066 1.00 19.75 190 ASP A N 1
ATOM 3061 C CA . ASP A 1 192 ? -4.535 -27.030 27.910 1.00 22.26 190 ASP A CA 1
ATOM 3062 C C . ASP A 1 192 ? -5.817 -26.913 28.734 1.00 21.83 190 ASP A C 1
ATOM 3063 O O . ASP A 1 192 ? -6.917 -27.183 28.246 1.00 21.70 190 ASP A O 1
ATOM 3072 N N . ILE A 1 193 ? -5.682 -26.513 29.984 1.00 23.04 191 ILE A N 1
ATOM 3073 C CA . ILE A 1 193 ? -6.842 -26.376 30.850 1.00 21.30 191 ILE A CA 1
ATOM 3074 C C . ILE A 1 193 ? -7.773 -25.272 30.348 1.00 22.14 191 ILE A C 1
ATOM 3075 O O . ILE A 1 193 ? -8.991 -25.465 30.288 1.00 20.69 191 ILE A O 1
ATOM 3091 N N . ALA A 1 194 ? -7.215 -24.121 29.986 1.00 18.30 192 ALA A N 1
ATOM 3092 C CA . ALA A 1 194 ? -7.998 -23.026 29.402 1.00 17.77 192 ALA A CA 1
ATOM 3093 C C . ALA A 1 194 ? -8.832 -23.509 28.223 1.00 22.40 192 ALA A C 1
ATOM 3094 O O . ALA A 1 194 ? -10.024 -23.206 28.108 1.00 20.49 192 ALA A O 1
ATOM 3101 N N . GLN A 1 195 ? -8.213 -24.281 27.340 1.00 19.40 193 GLN A N 1
ATOM 3102 C CA . GLN A 1 195 ? -8.928 -24.756 26.156 1.00 23.48 193 GLN A CA 1
ATOM 3103 C C . GLN A 1 195 ? -9.949 -25.829 26.512 1.00 21.97 193 GLN A C 1
ATOM 3104 O O . GLN A 1 195 ? -11.117 -25.731 26.133 1.00 26.74 193 GLN A O 1
ATOM 3118 N N . LYS A 1 196 ? -9.528 -26.839 27.260 1.00 21.38 194 LYS A N 1
ATOM 3119 C CA . LYS A 1 196 ? -10.386 -28.015 27.482 1.00 24.16 194 LYS A CA 1
ATOM 3120 C C . LYS A 1 196 ? -11.540 -27.750 28.445 1.00 30.33 194 LYS A C 1
ATOM 3121 O O . LYS A 1 196 ? -12.625 -28.318 28.284 1.00 29.70 194 LYS A O 1
ATOM 3140 N N . SER A 1 197 ? -11.318 -26.903 29.442 1.00 25.10 195 SER A N 1
ATOM 3141 C CA . SER A 1 197 ? -12.277 -26.739 30.524 1.00 24.50 195 SER A CA 1
ATOM 3142 C C . SER A 1 197 ? -12.964 -25.379 30.508 1.00 28.63 195 SER A C 1
ATOM 3143 O O . SER A 1 197 ? -14.036 -25.220 31.102 1.00 29.64 195 SER A O 1
ATOM 3151 N N . ILE A 1 198 ? -12.367 -24.401 29.834 1.00 24.68 196 ILE A N 1
ATOM 3152 C CA . ILE A 1 198 ? -12.882 -23.040 29.890 1.00 22.15 196 ILE A CA 1
ATOM 3153 C C . ILE A 1 198 ? -13.249 -22.512 28.496 1.00 23.71 196 ILE A C 1
ATOM 3154 O O . ILE A 1 198 ? -13.757 -21.396 28.370 1.00 28.59 196 ILE A O 1
ATOM 3170 N N . GLY A 1 199 ? -13.021 -23.320 27.461 1.00 23.58 197 GLY A N 1
ATOM 3171 C CA . GLY A 1 199 ? -13.376 -22.945 26.093 1.00 22.91 197 GLY A CA 1
ATOM 3172 C C . GLY A 1 199 ? -12.544 -21.824 25.484 1.00 20.68 197 GLY A C 1
ATOM 3173 O O . GLY A 1 199 ? -12.963 -21.183 24.506 1.00 25.96 197 GLY A O 1
ATOM 3177 N N . ILE A 1 200 ? -11.378 -21.562 26.063 1.00 19.61 198 ILE A N 1
ATOM 3178 C CA . ILE A 1 200 ? -10.506 -20.505 25.573 1.00 19.39 198 ILE A CA 1
ATOM 3179 C C . ILE A 1 200 ? -9.639 -21.062 24.427 1.00 21.31 198 ILE A C 1
ATOM 3180 O O . ILE A 1 200 ? -8.838 -21.965 24.651 1.00 21.75 198 ILE A O 1
ATOM 3196 N N . PRO A 1 201 ? -9.782 -20.514 23.209 1.00 19.84 199 PRO A N 1
ATOM 3197 C CA . PRO A 1 201 ? -9.047 -21.086 22.077 1.00 18.07 199 PRO A CA 1
ATOM 3198 C C . PRO A 1 201 ? -7.550 -20.889 22.218 1.00 18.14 199 PRO A C 1
ATOM 3199 O O . PRO A 1 201 ? -7.098 -19.867 22.727 1.00 17.27 199 PRO A O 1
ATOM 3210 N N . ARG A 1 202 ? -6.797 -21.864 21.731 1.00 19.85 200 ARG A N 1
ATOM 3211 C CA . ARG A 1 202 ? -5.349 -21.851 21.837 1.00 23.06 200 ARG A CA 1
ATOM 3212 C C . ARG A 1 202 ? -4.748 -20.971 20.747 1.00 19.58 200 ARG A C 1
ATOM 3213 O O . ARG A 1 202 ? -4.306 -21.477 19.707 1.00 25.32 200 ARG A O 1
ATOM 3233 N N . LEU A 1 203 ? -4.730 -19.667 20.972 1.00 17.05 201 LEU A N 1
ATOM 3234 C CA . LEU A 1 203 ? -4.268 -18.734 19.957 1.00 17.21 201 LEU A CA 1
ATOM 3235 C C . LEU A 1 203 ? -2.751 -18.650 19.832 1.00 18.80 201 LEU A C 1
ATOM 3236 O O . LEU A 1 203 ? -2.275 -18.143 18.821 1.00 19.71 201 LEU A O 1
ATOM 3252 N N . ILE A 1 204 ? -2.019 -19.074 20.868 1.00 19.47 202 ILE A N 1
ATOM 3253 C CA . ILE A 1 204 ? -0.556 -19.033 20.863 1.00 19.17 202 ILE A CA 1
ATOM 3254 C C . ILE A 1 204 ? 0.001 -20.379 21.278 1.00 19.69 202 ILE A C 1
ATOM 3255 O O . ILE A 1 204 ? -0.598 -21.096 22.067 1.00 20.60 202 ILE A O 1
ATOM 3271 N N . GLU A 1 205 ? 1.151 -20.724 20.715 1.00 20.51 203 GLU A N 1
ATOM 3272 C CA . GLU A 1 205 ? 1.814 -21.966 21.060 1.00 20.80 203 GLU A CA 1
ATOM 3273 C C . GLU A 1 205 ? 2.683 -21.716 22.287 1.00 19.60 203 GLU A C 1
ATOM 3274 O O . GLU A 1 205 ? 3.143 -20.584 22.528 1.00 18.72 203 GLU A O 1
ATOM 3286 N N . VAL A 1 206 ? 2.897 -22.767 23.068 1.00 21.93 204 VAL A N 1
ATOM 3287 C CA . VAL A 1 206 ? 3.757 -22.652 24.229 1.00 19.98 204 VAL A CA 1
ATOM 3288 C C . VAL A 1 206 ? 5.118 -22.051 23.834 1.00 19.75 204 VAL A C 1
ATOM 3289 O O . VAL A 1 206 ? 5.621 -21.128 24.503 1.00 20.82 204 VAL A O 1
ATOM 3302 N N . GLU A 1 207 ? 5.713 -22.552 22.751 1.00 19.39 205 GLU A N 1
ATOM 3303 C CA . GLU A 1 207 ? 7.039 -22.097 22.348 1.00 20.34 205 GLU A CA 1
ATOM 3304 C C . GLU A 1 207 ? 7.045 -20.644 21.888 1.00 19.72 205 GLU A C 1
ATOM 3305 O O . GLU A 1 207 ? 8.101 -20.021 21.783 1.00 21.87 205 GLU A O 1
ATOM 3317 N N . ASP A 1 208 ? 5.861 -20.081 21.625 1.00 19.78 206 ASP A N 1
ATOM 3318 C CA . ASP A 1 208 ? 5.806 -18.699 21.167 1.00 19.22 206 ASP A CA 1
ATOM 3319 C C . ASP A 1 208 ? 6.040 -17.705 22.318 1.00 22.89 206 ASP A C 1
ATOM 3320 O O . ASP A 1 208 ? 6.331 -16.542 22.079 1.00 27.14 206 ASP A O 1
ATOM 3329 N N . VAL A 1 209 ? 5.895 -18.154 23.558 1.00 17.82 207 VAL A N 1
ATOM 3330 C CA . VAL A 1 209 ? 5.968 -17.245 24.709 1.00 18.76 207 VAL A CA 1
ATOM 3331 C C . VAL A 1 209 ? 6.844 -17.781 25.854 1.00 18.67 207 VAL A C 1
ATOM 3332 O O . VAL A 1 209 ? 7.474 -16.981 26.554 1.00 18.87 207 VAL A O 1
ATOM 3345 N N . CYS A 1 210 ? 6.935 -19.101 26.012 1.00 19.03 208 CYS A N 1
ATOM 3346 C CA . CYS A 1 210 ? 7.682 -19.669 27.150 1.00 18.45 208 CYS A CA 1
ATOM 3347 C C . CYS A 1 210 ? 9.176 -19.347 27.044 1.00 18.87 208 CYS A C 1
ATOM 3348 O O . CYS A 1 210 ? 9.856 -19.711 26.083 1.00 19.98 208 CYS A O 1
ATOM 3356 N N . ASP A 1 211 ? 9.661 -18.633 28.056 1.00 16.92 209 ASP A N 1
ATOM 3357 C CA . ASP A 1 211 ? 11.047 -18.231 28.140 1.00 15.91 209 ASP A CA 1
ATOM 3358 C C . ASP A 1 211 ? 11.570 -17.549 26.871 1.00 16.32 209 ASP A C 1
ATOM 3359 O O . ASP A 1 211 ? 12.730 -17.706 26.479 1.00 19.17 209 ASP A O 1
ATOM 3368 N N . VAL A 1 212 ? 10.699 -16.751 26.268 1.00 17.54 210 VAL A N 1
ATOM 3369 C CA . VAL A 1 212 ? 11.059 -15.924 25.118 1.00 17.53 210 VAL A CA 1
ATOM 3370 C C . VAL A 1 212 ? 11.516 -14.552 25.596 1.00 17.95 210 VAL A C 1
ATOM 3371 O O . VAL A 1 212 ? 10.826 -13.873 26.359 1.00 18.16 210 VAL A O 1
ATOM 3384 N N . ASP A 1 213 ? 12.701 -14.159 25.159 1.00 19.91 211 ASP A N 1
ATOM 3385 C CA . ASP A 1 213 ? 13.302 -12.921 25.587 1.00 20.73 211 ASP A CA 1
ATOM 3386 C C . ASP A 1 213 ? 12.480 -11.716 25.154 1.00 22.29 211 ASP A C 1
ATOM 3387 O O . ASP A 1 213 ? 12.254 -10.817 25.935 1.00 22.44 211 ASP A O 1
ATOM 3396 N N . ARG A 1 214 ? 12.008 -11.704 23.902 1.00 20.22 212 ARG A N 1
ATOM 3397 C CA . ARG A 1 214 ? 11.205 -10.581 23.403 1.00 20.09 212 ARG A CA 1
ATOM 3398 C C . ARG A 1 214 ? 9.901 -11.088 22.783 1.00 17.39 212 ARG A C 1
ATOM 3399 O O . ARG A 1 214 ? 9.758 -11.163 21.565 1.00 20.26 212 ARG A O 1
ATOM 3420 N N . PRO A 1 215 ? 8.944 -11.455 23.619 1.00 16.96 213 PRO A N 1
ATOM 3421 C CA . PRO A 1 215 ? 7.697 -12.036 23.109 1.00 17.26 213 PRO A CA 1
ATOM 3422 C C . PRO A 1 215 ? 6.833 -10.975 22.436 1.00 17.98 213 PRO A C 1
ATOM 3423 O O . PRO A 1 215 ? 6.962 -9.779 22.705 1.00 19.91 213 PRO A O 1
ATOM 3434 N N . ASP A 1 216 ? 5.948 -11.432 21.557 1.00 17.24 214 ASP A N 1
ATOM 3435 C CA . ASP A 1 216 ? 5.123 -10.516 20.787 1.00 18.43 214 ASP A CA 1
ATOM 3436 C C . ASP A 1 216 ? 3.946 -10.009 21.613 1.00 15.91 214 ASP A C 1
ATOM 3437 O O . ASP A 1 216 ? 3.014 -10.756 21.919 1.00 14.22 214 ASP A O 1
ATOM 3446 N N . GLU A 1 217 ? 3.967 -8.710 21.894 1.00 15.70 215 GLU A N 1
ATOM 3447 C CA . GLU A 1 217 ? 2.975 -8.068 22.734 1.00 14.39 215 GLU A CA 1
ATOM 3448 C C . GLU A 1 217 ? 1.559 -8.224 22.193 1.00 14.30 215 GLU A C 1
ATOM 3449 O O . GLU A 1 217 ? 0.648 -8.574 22.942 1.00 13.89 215 GLU A O 1
ATOM 3461 N N . ARG A 1 218 ? 1.355 -7.928 20.918 1.00 16.27 216 ARG A N 1
ATOM 3462 C CA . ARG A 1 218 ? -0.000 -7.989 20.376 1.00 14.05 216 ARG A CA 1
ATOM 3463 C C . ARG A 1 218 ? -0.562 -9.401 20.418 1.00 15.60 216 ARG A C 1
ATOM 3464 O O . ARG A 1 218 ? -1.739 -9.580 20.689 1.00 15.08 216 ARG A O 1
ATOM 3485 N N . SER A 1 219 ? 0.264 -10.409 20.154 1.00 13.71 217 SER A N 1
ATOM 3486 C CA . SER A 1 219 ? -0.170 -11.782 20.252 1.00 14.65 217 SER A CA 1
ATOM 3487 C C . SER A 1 219 ? -0.614 -12.140 21.678 1.00 14.42 217 SER A C 1
ATOM 3488 O O . SER A 1 219 ? -1.650 -12.772 21.904 1.00 14.39 217 SER A O 1
ATOM 3496 N N . ILE A 1 220 ? 0.202 -11.774 22.651 1.00 14.15 218 ILE A N 1
ATOM 3497 C CA . ILE A 1 220 ? -0.121 -12.050 24.035 1.00 12.65 218 ILE A CA 1
ATOM 3498 C C . ILE A 1 220 ? -1.419 -11.350 24.408 1.00 13.68 218 ILE A C 1
ATOM 3499 O O . ILE A 1 220 ? -2.307 -11.960 25.016 1.00 13.65 218 ILE A O 1
ATOM 3515 N N . MET A 1 221 ? -1.542 -10.069 24.078 1.00 13.94 219 MET A N 1
ATOM 3516 C CA . MET A 1 221 ? -2.767 -9.340 24.370 1.00 14.13 219 MET A CA 1
ATOM 3517 C C . MET A 1 221 ? -3.992 -10.017 23.764 1.00 14.67 219 MET A C 1
ATOM 3518 O O . MET A 1 221 ? -5.039 -10.106 24.400 1.00 14.87 219 MET A O 1
ATOM 3532 N N . THR A 1 222 ? -3.867 -10.454 22.529 1.00 13.17 220 THR A N 1
ATOM 3533 C CA . THR A 1 222 ? -4.985 -11.103 21.850 1.00 13.89 220 THR A CA 1
ATOM 3534 C C . THR A 1 222 ? -5.446 -12.332 22.633 1.00 14.50 220 THR A C 1
ATOM 3535 O O . THR A 1 222 ? -6.662 -12.557 22.795 1.00 16.30 220 THR A O 1
ATOM 3546 N N . TYR A 1 223 ? -4.497 -13.149 23.092 1.00 13.63 221 TYR A N 1
ATOM 3547 C CA . TYR A 1 223 ? -4.794 -14.373 23.804 1.00 14.90 221 TYR A CA 1
ATOM 3548 C C . TYR A 1 223 ? -5.335 -14.073 25.230 1.00 13.45 221 TYR A C 1
ATOM 3549 O O . TYR A 1 223 ? -6.360 -14.634 25.645 1.00 14.39 221 TYR A O 1
ATOM 3567 N N . VAL A 1 224 ? -4.686 -13.168 25.951 1.00 13.41 222 VAL A N 1
ATOM 3568 C CA . VAL A 1 224 ? -5.109 -12.840 27.305 1.00 13.77 222 VAL A CA 1
ATOM 3569 C C . VAL A 1 224 ? -6.524 -12.247 27.277 1.00 14.79 222 VAL A C 1
ATOM 3570 O O . VAL A 1 224 ? -7.326 -12.502 28.191 1.00 14.04 222 VAL A O 1
ATOM 3583 N N . ALA A 1 225 ? -6.873 -11.480 26.243 1.00 12.53 223 ALA A N 1
ATOM 3584 C CA . ALA A 1 225 ? -8.239 -10.948 26.127 1.00 13.98 223 ALA A CA 1
ATOM 3585 C C . ALA A 1 225 ? -9.279 -12.075 26.136 1.00 15.56 223 ALA A C 1
ATOM 3586 O O . ALA A 1 225 ? -10.426 -11.877 26.608 1.00 15.76 223 ALA A O 1
ATOM 3593 N N . GLU A 1 226 ? -8.925 -13.255 25.627 1.00 14.95 224 GLU A N 1
ATOM 3594 C CA . GLU A 1 226 ? -9.856 -14.399 25.650 1.00 16.27 224 GLU A CA 1
ATOM 3595 C C . GLU A 1 226 ? -10.170 -14.804 27.086 1.00 17.02 224 GLU A C 1
ATOM 3596 O O . GLU A 1 226 ? -11.298 -15.209 27.385 1.00 17.28 224 GLU A O 1
ATOM 3608 N N . TYR A 1 227 ? -9.180 -14.723 27.968 1.00 14.27 225 TYR A N 1
ATOM 3609 C CA . TYR A 1 227 ? -9.395 -15.005 29.378 1.00 15.54 225 TYR A CA 1
ATOM 3610 C C . TYR A 1 227 ? -10.375 -14.012 29.994 1.00 15.61 225 TYR A C 1
ATOM 3611 O O . TYR A 1 227 ? -11.314 -14.396 30.689 1.00 15.70 225 TYR A O 1
ATOM 3629 N N . PHE A 1 228 ? -10.169 -12.733 29.765 1.00 15.09 226 PHE A N 1
ATOM 3630 C CA . PHE A 1 228 ? -11.076 -11.722 30.283 1.00 16.09 226 PHE A CA 1
ATOM 3631 C C . PHE A 1 228 ? -12.516 -12.000 29.850 1.00 15.85 226 PHE A C 1
ATOM 3632 O O . PHE A 1 228 ? -13.456 -11.994 30.668 1.00 17.04 226 PHE A O 1
ATOM 3649 N N . HIS A 1 229 ? -12.725 -12.212 28.558 1.00 15.89 227 HIS A N 1
ATOM 3650 C CA . HIS A 1 229 ? -14.102 -12.371 28.086 1.00 15.70 227 HIS A CA 1
ATOM 3651 C C . HIS A 1 229 ? -14.707 -13.685 28.571 1.00 17.26 227 HIS A C 1
ATOM 3652 O O . HIS A 1 229 ? -15.880 -13.723 29.009 1.00 18.18 227 HIS A O 1
ATOM 3666 N N . ALA A 1 230 ? -13.944 -14.770 28.534 1.00 16.63 228 ALA A N 1
ATOM 3667 C CA . ALA A 1 230 ? -14.502 -16.048 28.963 1.00 16.51 228 ALA A CA 1
ATOM 3668 C C . ALA A 1 230 ? -14.783 -16.053 30.454 1.00 16.63 228 ALA A C 1
ATOM 3669 O O . ALA A 1 230 ? -15.868 -16.458 30.882 1.00 17.68 228 ALA A O 1
ATOM 3676 N N . PHE A 1 231 ? -13.807 -15.611 31.249 1.00 17.67 229 PHE A N 1
ATOM 3677 C CA . PHE A 1 231 ? -13.984 -15.628 32.693 1.00 17.19 229 PHE A CA 1
ATOM 3678 C C . PHE A 1 231 ? -15.175 -14.747 33.066 1.00 17.02 229 PHE A C 1
ATOM 3679 O O . PHE A 1 231 ? -16.008 -15.126 33.895 1.00 19.08 229 PHE A O 1
ATOM 3696 N N . SER A 1 232 ? -15.217 -13.547 32.491 1.00 17.24 230 SER A N 1
ATOM 3697 C CA . SER A 1 232 ? -16.277 -12.603 32.831 1.00 17.04 230 SER A CA 1
ATOM 3698 C C . SER A 1 232 ? -17.657 -13.172 32.494 1.00 19.21 230 SER A C 1
ATOM 3699 O O . SER A 1 232 ? -18.607 -13.040 33.257 1.00 19.66 230 SER A O 1
ATOM 3707 N N . THR A 1 233 ? -17.772 -13.797 31.334 1.00 18.99 231 THR A N 1
ATOM 3708 C CA . THR A 1 233 ? -19.037 -14.371 30.898 1.00 19.30 231 THR A CA 1
ATOM 3709 C C . THR A 1 233 ? -19.434 -15.522 31.790 1.00 18.47 231 THR A C 1
ATOM 3710 O O . THR A 1 233 ? -20.590 -15.613 32.229 1.00 21.48 231 THR A O 1
ATOM 3721 N N . LEU A 1 234 ? -18.474 -16.381 32.096 1.00 19.06 232 LEU A N 1
ATOM 3722 C CA . LEU A 1 234 ? -18.757 -17.539 32.914 1.00 19.59 232 LEU A CA 1
ATOM 3723 C C . LEU A 1 234 ? -19.101 -17.158 34.349 1.00 20.39 232 LEU A C 1
ATOM 3724 O O . LEU A 1 234 ? -19.820 -17.900 35.022 1.00 23.60 232 LEU A O 1
ATOM 3740 N N . ASP A 1 235 ? -18.581 -16.022 34.811 1.00 19.69 233 ASP A N 1
ATOM 3741 C CA . ASP A 1 235 ? -18.837 -15.550 36.168 1.00 19.40 233 ASP A CA 1
ATOM 3742 C C . ASP A 1 235 ? -20.136 -14.746 36.346 1.00 23.36 233 ASP A C 1
ATOM 3743 O O . ASP A 1 235 ? -20.426 -14.323 37.468 1.00 26.82 233 ASP A O 1
ATOM 3752 N N . LYS A 1 236 ? -20.925 -14.560 35.279 1.00 22.23 234 LYS A N 1
ATOM 3753 C CA . LYS A 1 236 ? -22.212 -13.846 35.394 1.00 26.53 234 LYS A CA 1
ATOM 3754 C C . LYS A 1 236 ? -23.174 -14.635 36.275 1.00 33.00 234 LYS A C 1
ATOM 3755 O O . LYS A 1 236 ? -23.062 -15.862 36.371 1.00 26.20 234 LYS A O 1
#

Secondary structure (DSSP, 8-state):
---HHHHHHHHHHHHHHHTTTPPPPS-TTTTTTTSHHHHHHHHHHHT-------SS--SHHHHHHHHHHH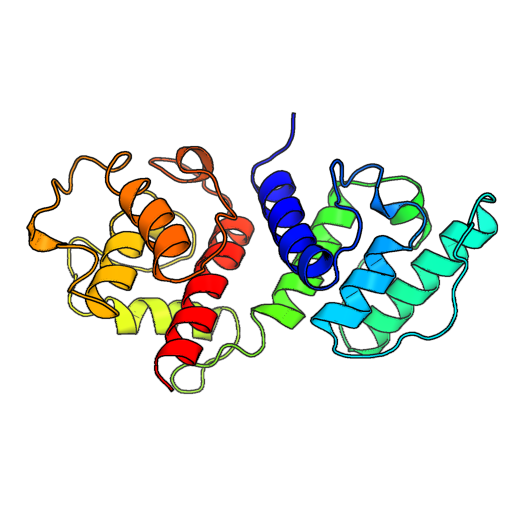HHHHHHTT---TT--HHHHHTT-HHHHHHHHHHHHIIIIITT-EETTEEHHHHHHHHHHHHTGGGTTT----SSSGGGTTSHHHHHHHHHH-TTT--GGGS-TT-HHHHHHHHHHHHHHHH-----S-HHHHTT-SS--HHHHHHHHHHHHHHHHHHT-

B-factor: mean 28.72, std 12.84, range [11.49, 97.89]

Radius of gyration: 18.78 Å; Cα contacts (8 Å, |Δi|>4): 320; chains: 1; bounding box: 38×34×58 Å

Foldseek 3Di:
DDAQLQLLLQVVLVVQCVVVPHDGDDGQQAPCLQLPSLQVSCCRLVVHDLDDADPCPPDNVRSLVNNQSSVVVCVVVVFDLPPDHSVCRNRRVPVSSSVVSLSSCQVRLFQDQADPRDGGPVNLQVVLCVQQVVVPPLQDRDALAPSPQQLLSLLSNCCSLPVPQGVNVPDPSNNSLVNNVSSLVSCCPPQVQDNSGDNVQRHVDPTHDRSSSVSRSSSSSVSSVVVVD

InterPro domains:
  IPR001589 Actinin-type actin-binding domain, conserved site [PS00020] (86-110)
  IPR001715 Calponin homology domain [PF00307] (10-114)
  IPR001715 Calponin homology domain [PF00307] (124-230)
  IPR001715 Calponin homology domain [PS50021] (8-114)
  IPR001715 Calponin homology domain [PS50021] (123-230)
  IPR0017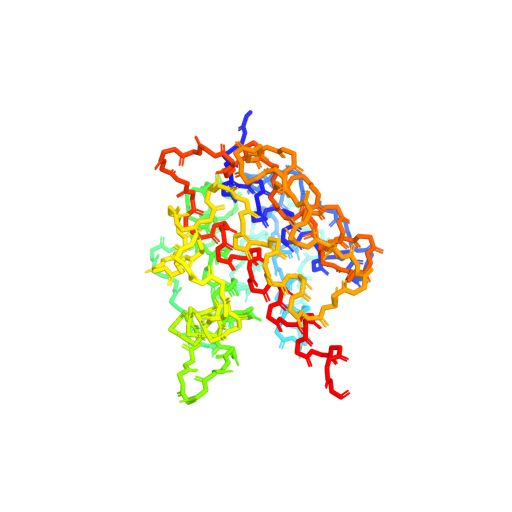15 Calponin homology domain [SM00033] (10-112)
  IPR001715 Calponin homology domain [SM00033] (125-225)
  IPR011992 EF-hand domain pair [SSF47473] (481-582)
  IPR014837 EF-hand, Ca insensitive [PF08726] (554-609)
  IPR036872 CH domain superfamily [G3DSA:1.10.418.10] (1-118)
  IPR036872 CH domain superfamily [G3DSA:1.10.418.10] (119-234)
  IPR036872 CH domain superfamily [SSF47576] (4-230)

Solvent-accessible surface area: 11542 Å² total; per-residue (Å²): 254,55,34,37,31,6,60,0,0,12,51,0,0,28,46,56,0,62,80,123,140,41,92,38,1,158,52,0,119,140,47,3,20,48,0,30,15,0,0,28,0,0,26,29,28,12,125,74,134,20,38,220,45,43,194,140,13,215,111,101,81,46,60,54,88,2,0,68,60,0,8,92,26,0,135,86,74,71,13,85,39,106,133,25,23,37,44,44,0,12,94,16,61,37,168,44,2,20,29,9,1,23,25,0,0,65,87,38,9,0,38,97,0,80,37,114,61,71,68,26,88,113,0,0,40,19,7,0,50,123,76,1,54,143,27,97,115,89,3,67,2,111,45,1,32,146,21,0,16,44,0,6,1,0,0,0,0,0,34,55,31,87,84,108,45,4,84,8,123,173,28,90,59,174,66,42,122,50,6,0,72,66,0,0,55,22,0,87,173,52,12,64,1,35,75,1,2,60,8,112,12,2,3,89,42,86,211,12,43,63,98,1,4,3,0,1,0,0,29,0,21,60,22,2,29,95,107,85,202

Organism: Schizosaccharomyces pombe (strain 972 / ATCC 24843) (NCBI:txid284812)

Sequence (229 aa):
WQSVQNRTFTKWFNTKLSSRDLPSVFDLRKDLSDGILLIQLLEIIGDENLGRYNRNPRMMRVHRLENVNKALEYIKSKGMPLTNIGPADIVDGNLKLILGLIWTLILRFTIADINEEGLTAKEGLLLWCQRKTANYHPEVDVQDFTRSWTNGLAFCALIHQHRPDLLDYNKLDKKNHRANMMQLAFDIAQKSIGIPRLIEVEDVCDVDRPDERSIMTYVAEYFHAFSTLDK

Nearest PDB structures (foldseek):
  5bvr-assembly1_A  TM=1.004E+00  e=3.911E-35  Schizosaccharomyces pombe 972h-
  6oa6-assembly1_A  TM=9.684E-01  e=6.407E-20  Homo sapiens
  7aw8-assembly1_A  TM=9.693E-01  e=8.445E-20  Rhodamnia argentea
  6o31-assembly1_A  TM=9.578E-01  e=2.121E-19  Homo sapiens
  2wa7-assembly1_A  TM=9.144E-01  e=1.215E-14  Homo sapiens

GO terms:
  GO:0110085 mitotic actomyosin contractile ring (C, IDA)
  GO:0051015 actin filament binding (F, IDA)
  GO:0032432 actin filament bundle (C, IDA)
  GO:0051017 actin filament bundle assembly (P, IDA)
  GO:0051764 actin crosslink formation (P, IDA)
  GO:0051015 actin filament binding (F, EXP)
  GO:0003786 actin lateral binding (F, EXP)
  GO:0051017 actin filament bundle assembly (P, IMP)
  GO:0071520 actomyosin contractile ring assembly actin filament bundle convergence (P, IMP)

CATH classification: 1.10.418.10 (+1 more: 1.10.418.10)